Protein AF-A0A1C3IMS2-F1 (afdb_monomer_lite)

Structure (mmCIF, N/CA/C/O backbone):
data_AF-A0A1C3IMS2-F1
#
_entry.id   AF-A0A1C3IMS2-F1
#
loop_
_atom_site.group_PDB
_atom_site.id
_atom_site.type_symbol
_atom_site.label_atom_id
_atom_site.label_alt_id
_atom_site.label_comp_id
_atom_site.label_asym_id
_atom_site.label_entity_id
_atom_site.label_seq_id
_atom_site.pdbx_PDB_ins_code
_atom_site.Cartn_x
_atom_site.Cartn_y
_atom_site.Cartn_z
_atom_site.occupancy
_atom_site.B_iso_or_equiv
_atom_site.auth_seq_id
_atom_site.auth_comp_id
_atom_site.auth_asym_id
_atom_site.auth_atom_id
_atom_site.pdbx_PDB_model_num
ATOM 1 N N . MET A 1 1 ? -50.706 23.214 49.580 1.00 45.91 1 MET A N 1
ATOM 2 C CA . MET A 1 1 ? -51.845 22.783 48.736 1.00 45.91 1 MET A CA 1
ATOM 3 C C . MET A 1 1 ? -52.689 21.803 49.540 1.00 45.91 1 MET A C 1
ATOM 5 O O . MET A 1 1 ? -52.125 20.874 50.105 1.00 45.91 1 MET A O 1
ATOM 9 N N . ALA A 1 2 ? -53.990 22.061 49.708 1.00 52.88 2 ALA A N 1
ATOM 10 C CA . ALA A 1 2 ? -54.861 21.220 50.532 1.00 52.88 2 ALA A CA 1
ATOM 11 C C . ALA A 1 2 ? -55.078 19.856 49.858 1.00 52.88 2 ALA A C 1
ATOM 13 O O . ALA A 1 2 ? -55.389 19.791 48.672 1.00 52.88 2 ALA A O 1
ATOM 14 N N . ARG A 1 3 ? -54.877 18.770 50.613 1.00 64.75 3 ARG A N 1
ATOM 15 C CA . ARG A 1 3 ? -55.057 17.393 50.133 1.00 64.75 3 ARG A CA 1
ATOM 16 C C . ARG A 1 3 ? -56.527 17.193 49.705 1.00 64.75 3 ARG A C 1
ATOM 18 O O . ARG A 1 3 ? -57.404 17.599 50.472 1.00 64.75 3 ARG A O 1
ATOM 25 N N . PRO A 1 4 ? -56.814 16.601 48.530 1.00 70.81 4 PRO A N 1
ATOM 26 C CA . PRO A 1 4 ? -58.188 16.386 48.078 1.00 70.81 4 PRO A CA 1
ATOM 27 C C . PRO A 1 4 ? -58.965 15.505 49.067 1.00 70.81 4 PRO A C 1
ATOM 29 O O . PRO A 1 4 ? -58.398 14.605 49.695 1.00 70.81 4 PRO A O 1
ATOM 32 N N . LYS A 1 5 ? -60.259 15.802 49.246 1.00 79.56 5 LYS A N 1
ATOM 33 C CA . LYS A 1 5 ? -61.140 15.055 50.155 1.00 79.56 5 LYS A CA 1
ATOM 34 C C . LYS A 1 5 ? -61.308 13.615 49.657 1.00 79.56 5 LYS A C 1
ATOM 36 O O . LYS A 1 5 ? -61.362 13.365 48.461 1.00 79.56 5 LYS A O 1
ATOM 41 N N . SER A 1 6 ? -61.408 12.671 50.592 1.00 81.12 6 SER A N 1
ATOM 42 C CA . SER A 1 6 ? -61.563 11.234 50.311 1.00 81.12 6 SER A CA 1
ATOM 43 C C . SER A 1 6 ? -63.009 10.806 50.010 1.00 81.12 6 SER A C 1
ATOM 45 O O . SER A 1 6 ? -63.288 9.610 49.940 1.00 81.12 6 SER A O 1
ATOM 47 N N . TYR A 1 7 ? -63.938 11.758 49.950 1.00 84.31 7 TYR A N 1
ATOM 48 C CA . TYR A 1 7 ? -65.370 11.563 49.737 1.00 84.31 7 TYR A CA 1
ATOM 49 C C . TYR A 1 7 ? -65.913 12.737 48.916 1.00 84.31 7 TYR A C 1
ATOM 51 O O . TYR A 1 7 ? -65.308 13.817 48.909 1.00 84.31 7 TYR A O 1
ATOM 59 N N . THR A 1 8 ? -67.031 12.514 48.234 1.00 86.31 8 THR A N 1
ATOM 60 C CA . THR A 1 8 ? -67.717 13.512 47.407 1.00 86.31 8 THR A CA 1
ATOM 61 C C . THR A 1 8 ? -68.992 14.016 48.081 1.00 86.31 8 THR A C 1
ATOM 63 O O . THR A 1 8 ? -69.481 13.419 49.040 1.00 86.31 8 THR A O 1
ATOM 66 N N . ASP A 1 9 ? -69.521 15.141 47.599 1.00 85.25 9 ASP A N 1
ATOM 67 C CA . ASP A 1 9 ? -70.790 15.686 48.094 1.00 85.25 9 ASP A CA 1
ATOM 68 C C . ASP A 1 9 ? -71.966 14.736 47.786 1.00 85.25 9 ASP A C 1
ATOM 70 O O . ASP A 1 9 ? -72.867 14.613 48.611 1.00 85.25 9 ASP A O 1
ATOM 74 N N . GLU A 1 10 ? -71.920 14.007 46.664 1.00 84.56 10 GLU A N 1
ATOM 75 C CA . GLU A 1 10 ? -72.942 13.018 46.287 1.00 84.56 10 GLU A CA 1
ATOM 76 C C . GLU A 1 10 ? -72.976 11.838 47.270 1.00 84.56 10 GLU A C 1
ATOM 78 O O . GLU A 1 10 ? -74.050 11.441 47.714 1.00 84.56 10 GLU A O 1
ATOM 83 N N . ASP A 1 11 ? -71.804 11.365 47.721 1.00 84.75 11 ASP A N 1
ATOM 84 C CA . ASP A 1 11 ? -71.716 10.316 48.748 1.00 84.75 11 ASP A CA 1
ATOM 85 C C . ASP A 1 11 ? -72.418 10.741 50.054 1.00 84.75 11 ASP A C 1
ATOM 87 O O . ASP A 1 11 ? -73.050 9.928 50.732 1.00 84.75 11 ASP A O 1
ATOM 91 N N . ILE A 1 12 ? -72.307 12.022 50.431 1.00 86.38 12 ILE A N 1
ATOM 92 C CA . ILE A 1 12 ? -72.972 12.568 51.623 1.00 86.38 12 ILE A CA 1
ATOM 93 C C . ILE A 1 12 ? -74.484 12.654 51.397 1.00 86.38 12 ILE A C 1
ATOM 95 O O . ILE A 1 12 ? -75.237 12.295 52.303 1.00 86.38 12 ILE A O 1
ATOM 99 N N . ILE A 1 13 ? -74.930 13.107 50.220 1.00 85.44 13 ILE A N 1
ATOM 100 C CA . ILE A 1 13 ? -76.355 13.229 49.876 1.00 85.44 13 ILE A CA 1
ATOM 101 C C . ILE A 1 13 ? -77.028 11.856 49.885 1.00 85.44 13 ILE A C 1
ATOM 103 O O . ILE A 1 13 ? -78.075 11.703 50.518 1.00 85.44 13 ILE A O 1
ATOM 107 N N . ASP A 1 14 ? -76.419 10.849 49.261 1.00 86.38 14 ASP A N 1
ATOM 108 C CA . ASP A 1 14 ? -76.978 9.498 49.181 1.00 86.38 14 ASP A CA 1
ATOM 109 C C . ASP A 1 14 ? -77.131 8.875 50.570 1.00 86.38 14 ASP A C 1
ATOM 111 O O . ASP A 1 14 ? -78.200 8.369 50.925 1.00 86.38 14 ASP A O 1
ATOM 115 N N . ILE A 1 15 ? -76.090 8.964 51.402 1.00 86.50 15 ILE A N 1
ATOM 116 C CA . ILE A 1 15 ? -76.117 8.400 52.756 1.00 86.50 15 ILE A CA 1
ATOM 117 C C . ILE A 1 15 ? -77.081 9.178 53.649 1.00 86.50 15 ILE A C 1
ATOM 119 O O . ILE A 1 15 ? -77.836 8.568 54.409 1.00 86.50 15 ILE A O 1
ATOM 123 N N . ALA A 1 16 ? -77.099 10.508 53.559 1.00 84.44 16 ALA A N 1
ATOM 124 C CA . ALA A 1 16 ? -78.032 11.321 54.328 1.00 84.44 16 ALA A CA 1
ATOM 125 C C . ALA A 1 16 ? -79.486 11.026 53.931 1.00 84.44 16 ALA A C 1
ATOM 127 O O . ALA A 1 16 ? -80.326 10.847 54.809 1.00 84.44 16 ALA A O 1
ATOM 128 N N . THR A 1 17 ? -79.772 10.866 52.637 1.00 82.88 17 THR A N 1
ATOM 129 C CA . THR A 1 17 ? -81.103 10.496 52.131 1.00 82.88 17 THR A CA 1
ATOM 130 C C . THR A 1 17 ? -81.500 9.091 52.582 1.00 82.88 17 THR A C 1
ATOM 132 O O . THR A 1 17 ? -82.631 8.881 53.021 1.00 82.88 17 THR A O 1
ATOM 135 N N . GLN A 1 18 ? -80.569 8.130 52.574 1.00 84.88 18 GLN A N 1
ATOM 136 C CA . GLN A 1 18 ? -80.809 6.794 53.126 1.00 84.88 18 GLN A CA 1
ATOM 137 C C . GLN A 1 18 ? -81.092 6.831 54.633 1.00 84.88 18 GLN A C 1
ATOM 139 O O . GLN A 1 18 ? -82.010 6.150 55.095 1.00 84.88 18 GLN A O 1
ATOM 144 N N . LEU A 1 19 ? -80.350 7.624 55.408 1.00 84.19 19 LEU A N 1
ATOM 145 C CA . LEU A 1 19 ? -80.599 7.807 56.841 1.00 84.19 19 LEU A CA 1
ATOM 146 C C . LEU A 1 19 ? -81.973 8.445 57.086 1.00 84.19 19 LEU A C 1
ATOM 148 O O . LEU A 1 19 ? -82.730 7.932 57.915 1.00 84.19 19 LEU A O 1
ATOM 152 N N . CYS A 1 20 ? -82.341 9.459 56.296 1.00 81.44 20 CYS A N 1
ATOM 153 C CA . CYS A 1 20 ? -83.659 10.087 56.357 1.00 81.44 20 CYS A CA 1
ATOM 154 C C . CYS A 1 20 ? -84.788 9.113 55.988 1.00 81.44 20 CYS A C 1
ATOM 156 O O . CYS A 1 20 ? -85.788 9.050 56.699 1.00 81.44 20 CYS A O 1
ATOM 158 N N . SER A 1 21 ? -84.616 8.287 54.949 1.00 79.81 21 SER A N 1
ATOM 159 C CA . SER A 1 21 ? -85.596 7.253 54.567 1.00 79.81 21 SER A CA 1
ATOM 160 C C . SER A 1 21 ? -85.819 6.203 55.666 1.00 79.81 21 SER A C 1
ATOM 162 O O . SER A 1 21 ? -86.889 5.609 55.759 1.00 79.81 21 SER A O 1
ATOM 164 N N . LYS A 1 22 ? -84.824 6.012 56.542 1.00 81.06 22 LYS A N 1
ATOM 165 C CA . LYS A 1 22 ? -84.879 5.132 57.719 1.00 81.06 22 LYS A CA 1
ATOM 166 C C . LYS A 1 22 ? -85.350 5.856 58.990 1.00 81.06 22 LYS A C 1
ATOM 168 O O . LYS A 1 22 ? -85.272 5.276 60.072 1.00 81.06 22 LYS A O 1
ATOM 173 N N . GLY A 1 23 ? -85.791 7.113 58.888 1.00 72.69 23 GLY A N 1
ATOM 174 C CA . GLY A 1 23 ? -86.260 7.927 60.014 1.00 72.69 23 GLY A CA 1
ATOM 175 C C . GLY A 1 23 ? -85.162 8.365 60.990 1.00 72.69 23 GLY A C 1
ATOM 176 O O . GLY A 1 23 ? -85.470 8.764 62.111 1.00 72.69 23 GLY A O 1
ATOM 177 N N . ARG A 1 24 ? -83.878 8.278 60.609 1.00 76.94 24 ARG A N 1
ATOM 178 C CA . ARG A 1 24 ? -82.748 8.721 61.441 1.00 76.94 24 ARG A CA 1
ATOM 179 C C . ARG A 1 24 ? -82.252 10.087 60.987 1.00 76.94 24 ARG A C 1
ATOM 181 O O . ARG A 1 24 ? -82.046 10.306 59.797 1.00 76.94 24 ARG A O 1
ATOM 188 N N . LYS A 1 25 ? -81.980 10.983 61.943 1.00 80.69 25 LYS A N 1
ATOM 189 C CA . LYS A 1 25 ? -81.368 12.285 61.648 1.00 80.69 25 LYS A CA 1
ATOM 190 C C . LYS A 1 25 ? -79.933 12.073 61.141 1.00 80.69 25 LYS A C 1
ATOM 192 O O . LYS A 1 25 ? -79.127 11.487 61.872 1.00 80.69 25 LYS A O 1
ATOM 197 N N . PRO A 1 26 ? -79.588 12.526 59.924 1.00 81.88 26 PRO A N 1
ATOM 198 C CA . PRO A 1 26 ? -78.230 12.405 59.422 1.00 81.88 26 PRO A CA 1
ATOM 199 C C . PRO A 1 26 ? -77.298 13.282 60.265 1.00 81.88 26 PRO A C 1
ATOM 201 O O . PRO A 1 26 ? -77.522 14.479 60.429 1.00 81.88 26 PRO A O 1
ATOM 204 N N . THR A 1 27 ? -76.252 12.676 60.828 1.00 85.88 27 THR A N 1
ATOM 205 C CA . THR A 1 27 ? -75.158 13.383 61.510 1.00 85.88 27 THR A CA 1
ATOM 206 C C . THR A 1 27 ? -73.834 12.984 60.873 1.00 85.88 27 THR A C 1
ATOM 208 O O . THR A 1 27 ? -73.694 11.882 60.341 1.00 85.88 27 THR A O 1
ATOM 211 N N . GLY A 1 28 ? -72.825 13.848 60.953 1.00 82.94 28 GLY A N 1
ATOM 212 C CA . GLY A 1 28 ? -71.498 13.598 60.391 1.00 82.94 28 GLY A CA 1
ATOM 213 C C . GLY A 1 28 ? -70.814 12.357 60.970 1.00 82.94 28 GLY A C 1
ATOM 214 O O . GLY A 1 28 ? -69.957 11.773 60.310 1.00 82.94 28 GLY A O 1
ATOM 215 N N . TRP A 1 29 ? -71.213 11.914 62.170 1.00 86.31 29 TRP A N 1
ATOM 216 C CA . TRP A 1 29 ? -70.770 10.641 62.738 1.00 86.31 29 TRP A CA 1
ATOM 217 C C . TRP A 1 29 ? -71.406 9.445 62.020 1.00 86.31 29 TRP A C 1
ATOM 219 O O . TRP A 1 29 ? -70.664 8.605 61.521 1.00 86.31 29 TRP A O 1
ATOM 229 N N . TYR A 1 30 ? -72.739 9.408 61.876 1.00 84.12 30 TYR A N 1
ATOM 230 C CA . TYR A 1 30 ? -73.429 8.324 61.156 1.00 84.12 30 TYR A CA 1
ATOM 231 C C . TYR A 1 30 ? -73.004 8.243 59.689 1.00 84.12 30 TYR A C 1
ATOM 233 O O . TYR A 1 30 ? -72.823 7.158 59.140 1.00 84.12 30 TYR A O 1
ATOM 241 N N . ILE A 1 31 ? -72.787 9.396 59.056 1.00 84.88 31 ILE A N 1
ATOM 242 C CA . ILE A 1 31 ? -72.302 9.451 57.678 1.00 84.88 31 ILE A CA 1
ATOM 243 C C . ILE A 1 31 ? -70.875 8.900 57.591 1.00 84.88 31 ILE A C 1
ATOM 245 O O . ILE A 1 31 ? -70.591 8.094 56.709 1.00 84.88 31 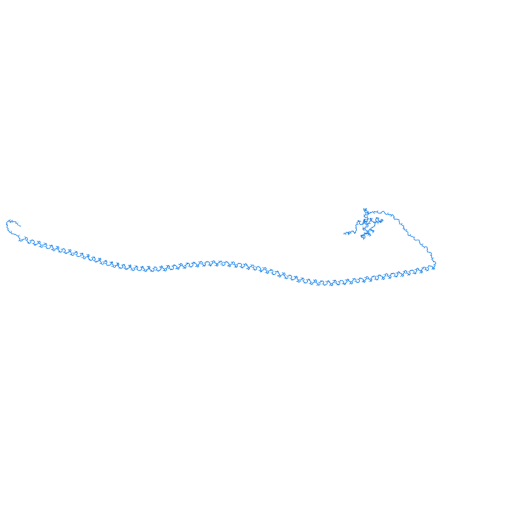ILE A O 1
ATOM 249 N N . LYS A 1 32 ? -69.987 9.248 58.534 1.00 85.88 32 LYS A N 1
ATOM 250 C CA . LYS A 1 32 ? -68.631 8.679 58.586 1.00 85.88 32 LYS A CA 1
ATOM 251 C C . LYS A 1 32 ? -68.636 7.177 58.864 1.00 85.88 32 LYS A C 1
ATOM 253 O O . LYS A 1 32 ? -67.802 6.474 58.302 1.00 85.88 32 LYS A O 1
ATOM 258 N N . GLU A 1 33 ? -69.523 6.698 59.728 1.00 86.81 33 GLU A N 1
ATOM 259 C CA . GLU A 1 33 ? -69.651 5.275 60.046 1.00 86.81 33 GLU A CA 1
ATOM 260 C C . GLU A 1 33 ? -69.970 4.459 58.785 1.00 86.81 33 GLU A C 1
ATOM 262 O O . GLU A 1 33 ? -69.334 3.439 58.538 1.00 86.81 33 GLU A O 1
ATOM 267 N N . ILE A 1 34 ? -70.867 4.967 57.935 1.00 83.31 34 ILE A N 1
ATOM 268 C CA . ILE A 1 34 ? -71.241 4.318 56.672 1.00 83.31 34 ILE A CA 1
ATOM 269 C C . ILE A 1 34 ? -70.159 4.507 55.590 1.00 83.31 34 ILE A C 1
ATOM 271 O O . ILE A 1 34 ? -69.881 3.583 54.830 1.00 83.31 34 ILE A O 1
ATOM 275 N N . LEU A 1 35 ? -69.499 5.671 55.527 1.00 85.31 35 LEU A N 1
ATOM 276 C CA . LEU A 1 35 ? -68.418 5.946 54.563 1.00 85.31 35 LEU A CA 1
ATOM 277 C C . LEU A 1 35 ? -67.090 5.241 54.886 1.00 85.31 35 LEU A C 1
ATOM 279 O O . LEU A 1 35 ? -66.274 5.029 53.984 1.00 85.31 35 LEU A O 1
ATOM 283 N N . GLY A 1 36 ? -66.816 4.962 56.163 1.00 82.50 36 GLY A N 1
ATOM 284 C CA . GLY A 1 36 ? -65.563 4.381 56.663 1.00 82.50 36 GLY A CA 1
ATOM 285 C C . GLY A 1 36 ? -64.322 5.281 56.534 1.00 82.50 36 GLY A C 1
ATOM 286 O O . GLY A 1 36 ? -63.220 4.877 56.904 1.00 82.50 36 GLY A O 1
ATOM 287 N N . ARG A 1 37 ? -64.461 6.507 56.010 1.00 81.69 37 ARG A N 1
ATOM 288 C CA . ARG A 1 37 ? -63.351 7.426 55.696 1.00 81.69 37 ARG A CA 1
ATOM 289 C C . ARG A 1 37 ? -63.743 8.893 55.880 1.00 81.69 37 ARG A C 1
ATOM 291 O O . ARG A 1 37 ? -64.916 9.228 55.977 1.00 81.69 37 ARG A O 1
ATOM 298 N N . GLY A 1 38 ? -62.746 9.778 55.909 1.00 81.38 38 GLY A N 1
ATOM 299 C CA . GLY A 1 38 ? -62.937 11.223 56.085 1.00 81.38 38 GLY A CA 1
ATOM 300 C C . GLY A 1 38 ? -62.961 11.696 57.548 1.00 81.38 38 GLY A C 1
ATOM 301 O O . GLY A 1 38 ? -63.081 10.916 58.498 1.00 81.38 38 GLY A O 1
ATOM 302 N N . LYS A 1 39 ? -62.783 13.009 57.749 1.00 85.06 39 LYS A N 1
ATOM 303 C CA . LYS A 1 39 ? -62.826 13.652 59.074 1.00 85.06 39 LYS A CA 1
ATOM 304 C C . LYS A 1 39 ? -64.264 14.054 59.414 1.00 85.06 39 LYS A C 1
ATOM 306 O O . LYS A 1 39 ? -64.900 14.726 58.612 1.00 85.06 39 LYS A O 1
ATOM 311 N N . ILE A 1 40 ? -64.726 13.727 60.628 1.00 85.44 40 ILE A N 1
ATOM 312 C CA . ILE A 1 40 ? -66.105 14.001 61.094 1.00 85.44 40 ILE A CA 1
ATOM 313 C C . ILE A 1 40 ? -66.446 15.487 60.972 1.00 85.44 40 ILE A C 1
ATOM 315 O O . ILE A 1 40 ? -67.495 15.822 60.443 1.00 85.44 40 ILE A O 1
ATOM 319 N N . ALA A 1 41 ? -65.545 16.378 61.399 1.00 84.31 41 ALA A N 1
ATOM 320 C CA . ALA A 1 41 ? -65.774 17.822 61.342 1.00 84.31 41 ALA A CA 1
ATOM 321 C C . ALA A 1 41 ? -65.964 18.341 59.904 1.00 84.31 41 ALA A C 1
ATOM 323 O O . ALA A 1 41 ? -66.797 19.207 59.668 1.00 84.31 41 ALA A O 1
ATOM 324 N N . SER A 1 42 ? -65.219 17.791 58.938 1.00 83.94 42 SER A N 1
ATOM 325 C CA . SER A 1 42 ? -65.359 18.156 57.524 1.00 83.94 42 SER A CA 1
ATOM 326 C C . SER A 1 42 ? -66.655 17.608 56.931 1.00 83.94 42 SER A C 1
ATOM 328 O O . SER A 1 42 ? -67.348 18.340 56.237 1.00 83.94 42 SER A O 1
ATOM 330 N N . ILE A 1 43 ? -67.013 16.363 57.262 1.00 86.44 43 ILE A N 1
ATOM 331 C CA . ILE A 1 43 ? -68.263 15.732 56.821 1.00 86.44 43 ILE A CA 1
ATOM 332 C C . ILE A 1 43 ? -69.471 16.472 57.407 1.00 86.44 43 ILE A C 1
ATOM 334 O O . ILE A 1 43 ? -70.425 16.726 56.686 1.00 86.44 43 ILE A O 1
ATOM 338 N N . GLN A 1 44 ? -69.424 16.867 58.683 1.00 88.00 44 GLN A N 1
ATOM 339 C CA . GLN A 1 44 ? -70.489 17.643 59.324 1.00 88.00 44 GLN A CA 1
ATOM 340 C C . GLN A 1 44 ? -70.641 19.026 58.680 1.00 88.00 44 GLN A C 1
ATOM 342 O O . GLN A 1 44 ? -71.755 19.428 58.376 1.00 88.00 44 GLN A O 1
ATOM 347 N N . ALA A 1 45 ? -69.538 19.731 58.408 1.00 85.38 45 ALA A N 1
ATOM 348 C CA . ALA A 1 45 ? -69.591 21.032 57.741 1.00 85.38 45 ALA A CA 1
ATOM 349 C C . ALA A 1 45 ? -70.127 20.937 56.299 1.00 85.38 45 ALA A C 1
ATOM 351 O O . ALA A 1 45 ? -70.858 21.819 55.846 1.00 85.38 45 ALA A O 1
ATOM 352 N N . ASP A 1 46 ? -69.770 19.869 55.577 1.00 84.69 46 ASP A N 1
ATOM 353 C CA . ASP A 1 46 ? -70.291 19.595 54.237 1.00 84.69 46 ASP A CA 1
ATOM 354 C C . ASP A 1 46 ? -71.779 19.211 54.286 1.00 84.69 46 ASP A C 1
ATOM 356 O O . ASP A 1 46 ? -72.555 19.735 53.493 1.00 84.69 46 ASP A O 1
ATOM 360 N N . LEU A 1 47 ? -72.198 18.391 55.256 1.00 86.25 47 LEU A N 1
ATOM 361 C CA . LEU A 1 47 ? -73.603 18.058 55.507 1.00 86.25 47 LEU A CA 1
ATOM 362 C C . LEU A 1 47 ? -74.424 19.318 55.804 1.00 86.25 47 LEU A C 1
ATOM 364 O O . LEU A 1 47 ? -75.431 19.545 55.149 1.00 86.25 47 LEU A O 1
ATOM 368 N N . ASP A 1 48 ? -73.968 20.181 56.713 1.00 85.56 48 ASP A N 1
ATOM 369 C CA . ASP A 1 48 ? -74.668 21.424 57.059 1.00 85.56 48 ASP A CA 1
ATOM 370 C C . ASP A 1 48 ? -74.771 22.372 55.851 1.00 85.56 48 ASP A C 1
ATOM 372 O O . ASP A 1 48 ? -75.793 23.039 55.664 1.00 85.56 48 ASP A O 1
ATOM 376 N N . ARG A 1 49 ? -73.734 22.427 54.997 1.00 88.56 49 ARG A N 1
ATOM 377 C CA . ARG A 1 49 ? -73.785 23.166 53.723 1.00 88.56 49 ARG A CA 1
ATOM 378 C C . ARG A 1 49 ? -74.831 22.566 52.783 1.00 88.56 49 ARG A C 1
ATOM 380 O O . ARG A 1 49 ? -75.601 23.317 52.187 1.00 88.56 49 ARG A O 1
ATOM 387 N N . LEU A 1 50 ? -74.850 21.243 52.635 1.00 84.94 50 LEU A N 1
ATOM 388 C CA . LEU A 1 50 ? -75.743 20.535 51.717 1.00 84.94 50 LEU A CA 1
ATOM 389 C C . LEU A 1 50 ? -77.209 20.633 52.156 1.00 84.94 50 LEU A C 1
ATOM 391 O O . LEU A 1 50 ? -78.068 20.911 51.315 1.00 84.94 50 LEU A O 1
ATOM 395 N N . THR A 1 51 ? -77.474 20.547 53.461 1.00 83.12 51 THR A N 1
ATOM 396 C CA . THR A 1 51 ? -78.784 20.810 54.072 1.00 83.12 51 THR A CA 1
ATOM 397 C C . THR A 1 51 ? -79.230 22.253 53.818 1.00 83.12 51 THR A C 1
ATOM 399 O O . THR A 1 51 ? -80.317 22.471 53.291 1.00 83.12 51 THR A O 1
ATOM 402 N N . LYS A 1 52 ? -78.363 23.255 54.050 1.00 81.44 52 LYS A N 1
ATOM 403 C CA . LYS A 1 52 ? -78.670 24.672 53.751 1.00 81.44 52 LYS A CA 1
ATOM 404 C C . LYS A 1 52 ? -78.900 24.953 52.265 1.00 81.44 52 LYS A C 1
ATOM 406 O O . LYS A 1 52 ? -79.640 25.870 51.927 1.00 81.44 52 LYS A O 1
ATOM 411 N N . SER A 1 53 ? -78.270 24.185 51.376 1.00 76.00 53 SER A N 1
ATOM 412 C CA . SER A 1 53 ? -78.466 24.292 49.923 1.00 76.00 53 SER A CA 1
ATOM 413 C C . SER A 1 53 ? -79.719 23.571 49.407 1.00 76.00 53 SER A C 1
ATOM 415 O O . SER A 1 53 ? -79.959 23.571 48.202 1.00 76.00 53 SER A O 1
ATOM 417 N N . GLY A 1 54 ? -80.506 22.948 50.295 1.00 72.00 54 GLY A N 1
ATOM 418 C CA . GLY A 1 54 ? -81.748 22.249 49.952 1.00 72.00 54 GLY A CA 1
ATOM 419 C C . GLY A 1 54 ? -81.552 20.895 49.265 1.00 72.00 54 GLY A C 1
ATOM 420 O O . GLY A 1 54 ? -82.508 20.341 48.732 1.00 72.00 54 GLY A O 1
ATOM 421 N N . LYS A 1 55 ? -80.325 20.356 49.256 1.00 73.44 55 LYS A N 1
ATOM 422 C CA . LYS A 1 55 ? -79.991 19.079 48.602 1.00 73.44 55 LYS A CA 1
ATOM 423 C C . LYS A 1 55 ? -80.177 17.852 49.502 1.00 73.44 55 LYS A C 1
ATOM 425 O O . LYS A 1 55 ? -80.130 16.734 49.006 1.00 73.44 55 LYS A O 1
ATOM 430 N N . VAL A 1 56 ? -80.400 18.049 50.804 1.00 73.81 56 VAL A N 1
ATOM 431 C CA . VAL A 1 56 ? -80.715 16.992 51.779 1.00 73.81 56 VAL A CA 1
ATOM 432 C C . VAL A 1 56 ? -82.006 17.381 52.515 1.00 73.81 56 VAL A C 1
ATOM 434 O O . VAL A 1 56 ? -82.082 18.516 52.989 1.00 73.81 56 VAL A O 1
ATOM 437 N N . PRO A 1 57 ? -83.017 16.494 52.625 1.00 67.00 57 PRO A N 1
ATOM 438 C CA . PRO A 1 57 ? -84.274 16.808 53.309 1.00 67.00 57 PRO A CA 1
ATOM 439 C C . PRO A 1 57 ? -84.077 17.053 54.814 1.00 67.00 57 PRO A C 1
ATOM 441 O O . PRO A 1 57 ? -83.508 16.208 55.510 1.00 67.00 57 PRO A O 1
ATOM 444 N N . GLU A 1 58 ? -84.587 18.175 55.330 1.00 61.19 58 GLU A N 1
ATOM 445 C CA . GLU A 1 58 ? -84.675 18.445 56.772 1.00 61.19 58 GLU A CA 1
ATOM 446 C C . GLU A 1 58 ? -85.802 17.612 57.405 1.00 61.19 58 GLU A C 1
ATOM 448 O O . GLU A 1 58 ? -86.952 17.667 56.971 1.00 61.19 58 GLU A O 1
ATOM 453 N N . ILE A 1 59 ? -85.480 16.837 58.446 1.00 60.09 59 ILE A N 1
ATOM 454 C CA . ILE A 1 59 ? -86.482 16.168 59.290 1.00 60.09 59 ILE A CA 1
ATOM 455 C C . ILE A 1 59 ? -86.858 17.137 60.428 1.00 60.09 59 ILE A C 1
ATOM 457 O O . ILE A 1 59 ? -85.943 17.604 61.113 1.00 60.09 59 ILE A O 1
ATOM 461 N N . PRO A 1 60 ? -88.152 17.422 60.681 1.00 55.41 60 PRO A N 1
ATOM 462 C CA . PRO A 1 60 ? -88.580 18.247 61.813 1.00 55.41 60 PRO A CA 1
ATOM 463 C C . PRO A 1 60 ? -88.227 17.573 63.151 1.00 55.41 60 PRO A C 1
ATOM 465 O O . PRO A 1 60 ? -88.544 16.401 63.354 1.00 55.41 60 PRO A O 1
ATOM 468 N N . GLU A 1 61 ? -87.574 18.292 64.067 1.00 48.97 61 GLU A N 1
ATOM 469 C CA . GLU A 1 61 ? -87.274 17.791 65.417 1.00 48.97 61 GLU A CA 1
ATOM 470 C C . GLU A 1 61 ? -88.542 17.721 66.293 1.00 48.97 61 GLU A C 1
ATOM 472 O O . GLU A 1 61 ? -89.298 18.693 66.334 1.00 48.97 61 GLU A O 1
ATOM 477 N N . PRO A 1 62 ? -88.777 16.626 67.045 1.00 46.88 62 PRO A N 1
ATOM 478 C CA . PRO A 1 62 ? -89.718 16.621 68.158 1.00 46.88 62 PRO A CA 1
ATOM 479 C C . PRO A 1 62 ? -89.039 17.082 69.463 1.00 46.88 62 PRO A C 1
ATOM 481 O O . PRO A 1 62 ? -87.921 16.678 69.781 1.00 46.88 62 PRO A O 1
ATOM 484 N N . ASN A 1 63 ? -89.750 17.941 70.200 1.00 39.88 63 ASN A N 1
ATOM 485 C CA . ASN A 1 63 ? -89.367 18.600 71.455 1.00 39.88 63 ASN A CA 1
ATOM 486 C C . ASN A 1 63 ? -88.838 17.642 72.545 1.00 39.88 63 ASN A C 1
ATOM 488 O O . ASN A 1 63 ? -89.454 16.618 72.832 1.00 39.88 63 ASN A O 1
ATOM 492 N N . ASN A 1 64 ? -87.736 18.030 73.198 1.00 38.44 64 ASN A N 1
ATOM 493 C CA . ASN A 1 64 ? -87.172 17.377 74.385 1.00 38.44 64 ASN A CA 1
ATOM 494 C C . ASN A 1 64 ? -87.724 18.014 75.672 1.00 38.44 64 ASN A C 1
ATOM 496 O O . ASN A 1 64 ? -87.317 19.129 76.002 1.00 38.44 64 ASN A O 1
ATOM 500 N N . ASP A 1 65 ? -88.527 17.274 76.438 1.00 41.06 65 ASP A N 1
ATOM 501 C CA . ASP A 1 65 ? -88.716 17.522 77.872 1.00 41.06 65 ASP A CA 1
ATOM 502 C C . ASP A 1 65 ? -87.768 16.614 78.669 1.00 41.06 65 ASP A C 1
ATOM 504 O O . ASP A 1 65 ? -87.686 15.404 78.450 1.00 41.06 65 ASP A O 1
ATOM 508 N N . LYS A 1 66 ? -86.988 17.235 79.557 1.00 44.28 66 LYS A N 1
ATOM 509 C CA . LYS A 1 66 ? -86.040 16.593 80.471 1.00 44.28 66 LYS A CA 1
ATOM 510 C C . LYS A 1 66 ? -86.751 16.289 81.787 1.00 44.28 66 LYS A C 1
ATOM 512 O O . LYS A 1 66 ? -87.235 17.229 82.405 1.00 44.28 66 LYS A O 1
ATOM 517 N N . ASP A 1 67 ? -86.696 15.043 82.250 1.00 39.81 67 ASP A N 1
ATOM 518 C CA . ASP A 1 67 ? -87.001 14.696 83.642 1.00 39.81 67 ASP A CA 1
ATOM 519 C C . ASP A 1 67 ? -85.752 14.135 84.332 1.00 39.81 67 ASP A C 1
ATOM 521 O O . ASP A 1 67 ? -85.165 13.133 83.919 1.00 39.81 67 ASP A O 1
ATOM 525 N N . ASP A 1 68 ? -85.346 14.854 85.374 1.00 41.97 68 ASP A N 1
ATOM 526 C CA . ASP A 1 68 ? -84.203 14.635 86.252 1.00 41.97 68 ASP A CA 1
ATOM 527 C C . ASP A 1 68 ? -84.763 14.174 87.608 1.00 41.97 68 ASP A C 1
ATOM 529 O O . ASP A 1 68 ? -85.470 14.925 88.279 1.00 41.97 68 ASP A O 1
ATOM 533 N N . LEU A 1 69 ? -84.508 12.923 88.004 1.00 42.06 69 LEU A N 1
ATOM 534 C CA . LEU A 1 69 ? -84.940 12.368 89.294 1.00 42.06 69 LEU A CA 1
ATOM 535 C C . LEU A 1 69 ? -83.728 11.881 90.090 1.00 42.06 69 LEU A C 1
ATOM 537 O O . LEU A 1 69 ? -83.438 10.689 90.184 1.00 42.06 69 LEU A O 1
ATOM 541 N N . GLY A 1 70 ? -83.032 12.838 90.700 1.00 41.03 70 GLY A N 1
ATOM 542 C CA . GLY A 1 70 ? -82.187 12.607 91.865 1.00 41.03 70 GLY A CA 1
ATOM 543 C C . GLY A 1 70 ? -82.992 12.778 93.154 1.00 41.03 70 GLY A C 1
ATOM 544 O O . GLY A 1 70 ? -83.638 13.803 93.352 1.00 41.03 70 GLY A O 1
ATOM 545 N N . GLY A 1 71 ? -82.925 11.796 94.058 1.00 38.34 71 GLY A N 1
ATOM 546 C CA . GLY A 1 71 ? -83.413 11.973 95.428 1.00 38.34 71 GLY A CA 1
ATOM 547 C C . GLY A 1 71 ? -83.770 10.684 96.165 1.00 38.34 71 GLY A C 1
ATOM 548 O O . GLY A 1 71 ? -84.942 10.354 96.304 1.00 38.34 71 GLY A O 1
ATOM 549 N N . GLN A 1 72 ? -82.774 9.983 96.712 1.00 42.75 72 GLN A N 1
ATOM 550 C CA . GLN A 1 72 ? -82.995 9.120 97.880 1.00 42.75 72 GLN A CA 1
ATOM 551 C C . GLN A 1 72 ? -83.078 9.996 99.143 1.00 42.75 72 GLN A C 1
ATOM 553 O O . GLN A 1 72 ? -82.179 10.815 99.345 1.00 42.75 72 GLN A O 1
ATOM 558 N N . PRO A 1 73 ? -84.064 9.808 100.041 1.00 44.25 73 PRO A N 1
ATOM 559 C CA . PRO A 1 73 ? -83.990 10.355 101.385 1.00 44.25 73 PRO A CA 1
ATOM 560 C C . PRO A 1 73 ? -83.271 9.390 102.337 1.00 44.25 73 PRO A C 1
ATOM 562 O O . PRO A 1 73 ? -83.437 8.168 102.283 1.00 44.25 73 PRO A O 1
ATOM 565 N N . LEU A 1 74 ? -82.468 9.986 103.219 1.00 48.75 74 LEU A N 1
ATOM 566 C CA . LEU A 1 74 ? -81.698 9.359 104.286 1.00 48.75 74 LEU A CA 1
ATOM 567 C C . LEU A 1 74 ? -82.573 8.442 105.160 1.00 48.75 74 LEU A C 1
ATOM 569 O O . LEU A 1 74 ? -83.569 8.879 105.737 1.00 48.75 74 LEU A O 1
ATOM 573 N N . ARG A 1 75 ? -82.161 7.177 105.317 1.00 43.88 75 ARG A N 1
ATOM 574 C CA . ARG A 1 75 ? -82.699 6.286 106.355 1.00 43.88 75 ARG A CA 1
ATOM 575 C C . ARG A 1 75 ? -82.261 6.806 107.725 1.00 43.88 75 ARG A C 1
ATOM 577 O O . ARG A 1 75 ? -81.067 6.910 107.989 1.00 43.88 75 ARG A O 1
ATOM 584 N N . ALA A 1 76 ? -83.234 7.085 108.588 1.00 46.75 76 ALA A N 1
ATOM 585 C CA . ALA A 1 76 ? -83.026 7.282 110.015 1.00 46.75 76 ALA A CA 1
ATOM 586 C C . ALA A 1 76 ? -82.270 6.077 110.601 1.00 46.75 76 ALA A C 1
ATOM 588 O O . ALA A 1 76 ? -82.687 4.928 110.430 1.00 46.75 76 ALA A O 1
ATOM 589 N N . SER A 1 77 ? -81.143 6.342 111.256 1.00 48.34 77 SER A N 1
ATOM 590 C CA . SER A 1 77 ? -80.329 5.350 111.950 1.00 48.34 77 SER A CA 1
ATOM 591 C C . SER A 1 77 ? -81.055 4.889 113.213 1.00 48.34 77 SER A C 1
ATOM 593 O O . SER A 1 77 ? -80.971 5.530 114.257 1.00 48.34 77 SER A O 1
ATOM 595 N N . PHE A 1 78 ? -81.788 3.784 113.113 1.00 54.69 78 PHE A N 1
ATOM 596 C CA . PHE A 1 78 ? -82.113 2.982 114.287 1.00 54.69 78 PHE A CA 1
ATOM 597 C C . PHE A 1 78 ? -80.839 2.234 114.693 1.00 54.69 78 PHE A C 1
ATOM 599 O O . PHE A 1 78 ? -80.317 1.451 113.898 1.00 54.69 78 PHE A O 1
ATOM 606 N N . GLU A 1 79 ? -80.321 2.501 115.893 1.00 58.91 79 GLU A N 1
ATOM 607 C CA . GLU A 1 79 ? -79.236 1.704 116.470 1.00 58.91 79 GLU A CA 1
ATOM 608 C C . GLU A 1 79 ? -79.763 0.287 116.721 1.00 58.91 79 GLU A C 1
ATOM 610 O O . GLU A 1 79 ? -80.769 0.076 117.402 1.00 58.91 79 GLU A O 1
ATOM 615 N N . LEU A 1 80 ? -79.128 -0.682 116.065 1.00 65.56 80 LEU A N 1
ATOM 616 C CA . LEU A 1 80 ? -79.435 -2.097 116.223 1.00 65.56 80 LEU A CA 1
ATOM 617 C C . LEU A 1 80 ? -79.019 -2.540 117.639 1.00 65.56 80 LEU A C 1
ATOM 619 O O . LEU A 1 80 ? -78.068 -1.985 118.186 1.00 65.56 80 LEU A O 1
ATOM 623 N N . PRO A 1 81 ? -79.682 -3.549 118.237 1.00 77.94 81 PRO A N 1
ATOM 624 C CA . PRO A 1 81 ? -79.205 -4.178 119.468 1.00 77.94 81 PRO A CA 1
ATOM 625 C C . PRO A 1 81 ? -77.715 -4.531 119.370 1.00 77.94 81 PRO A C 1
ATOM 627 O O . PRO A 1 81 ? -77.260 -4.979 118.312 1.00 77.94 81 PRO A O 1
ATOM 630 N N . ILE A 1 82 ? -76.971 -4.324 120.461 1.00 74.62 82 ILE A N 1
ATOM 631 C CA . ILE A 1 82 ? -75.501 -4.410 120.508 1.00 74.62 82 ILE A CA 1
ATOM 632 C C . ILE A 1 82 ? -74.979 -5.722 119.914 1.00 74.62 82 ILE A C 1
ATOM 634 O O . ILE A 1 82 ? -74.027 -5.709 119.139 1.00 74.62 82 ILE A O 1
ATOM 638 N N . GLU A 1 83 ? -75.666 -6.836 120.160 1.00 80.06 83 GLU A N 1
ATOM 639 C CA . GLU A 1 83 ? -75.289 -8.157 119.658 1.00 80.06 83 GLU A CA 1
ATOM 640 C C . GLU A 1 83 ? -75.374 -8.248 118.122 1.00 80.06 83 GLU A C 1
ATOM 642 O O . GLU A 1 83 ? -74.550 -8.895 117.472 1.00 80.06 83 GLU A O 1
ATOM 647 N N . ILE A 1 84 ? -76.360 -7.581 117.511 1.00 81.88 84 ILE A N 1
ATOM 648 C CA . ILE A 1 84 ? -76.531 -7.540 116.051 1.00 81.88 84 ILE A CA 1
ATOM 649 C C . ILE A 1 84 ? -75.509 -6.588 115.425 1.00 81.88 84 ILE A C 1
ATOM 651 O O . ILE A 1 84 ? -74.978 -6.884 114.355 1.00 81.88 84 ILE A O 1
ATOM 655 N N . GLN A 1 85 ? -75.199 -5.476 116.091 1.00 80.06 85 GLN A N 1
ATOM 656 C CA . GLN A 1 85 ? -74.195 -4.520 115.628 1.00 80.06 85 GLN A CA 1
ATOM 657 C C . GLN A 1 85 ? -72.772 -5.096 115.706 1.00 80.06 85 GLN A C 1
ATOM 659 O O . GLN A 1 85 ? -71.982 -4.907 114.780 1.00 80.06 85 GLN A O 1
ATOM 664 N N . GLU A 1 86 ? -72.465 -5.880 116.742 1.00 82.44 86 GLU A N 1
ATOM 665 C CA . GLU A 1 86 ? -71.215 -6.638 116.854 1.00 82.44 86 GLU A CA 1
ATOM 666 C C . GLU A 1 86 ? -71.105 -7.724 115.777 1.00 82.44 86 GLU A C 1
ATOM 668 O O . GLU A 1 86 ? -70.084 -7.801 115.091 1.00 82.44 86 GLU A O 1
ATOM 673 N N . MET A 1 87 ? -72.160 -8.520 115.548 1.00 84.94 87 MET A N 1
ATOM 674 C CA . MET A 1 87 ? -72.162 -9.507 114.459 1.00 84.94 87 MET A CA 1
ATOM 675 C C . MET A 1 87 ? -72.005 -8.859 113.081 1.00 84.94 87 MET A C 1
ATOM 677 O O . MET A 1 87 ? -71.266 -9.379 112.243 1.00 84.94 87 MET A O 1
ATOM 681 N N . LEU A 1 88 ? -72.685 -7.738 112.832 1.00 85.69 88 LEU A N 1
ATOM 682 C CA . LEU A 1 88 ? -72.577 -7.002 111.577 1.00 85.69 88 LEU A CA 1
ATOM 683 C C . LEU A 1 88 ? -71.157 -6.459 111.385 1.00 85.69 88 LEU A C 1
ATOM 685 O O . LEU A 1 88 ? -70.584 -6.678 110.326 1.00 85.69 88 LEU A O 1
ATOM 689 N N . SER A 1 89 ? -70.548 -5.883 112.423 1.00 87.25 89 SER A N 1
ATOM 690 C CA . SER A 1 89 ? -69.151 -5.429 112.406 1.00 87.25 89 SER A CA 1
ATOM 691 C C . SER A 1 89 ? -68.167 -6.571 112.114 1.00 87.25 89 SER A C 1
ATOM 693 O O . SER A 1 89 ? -67.281 -6.434 111.268 1.00 87.25 89 SER A O 1
ATOM 695 N N . ILE A 1 90 ? -68.359 -7.748 112.726 1.00 87.75 90 ILE A N 1
ATOM 696 C CA . ILE A 1 90 ? -67.546 -8.944 112.444 1.00 87.75 90 ILE A CA 1
ATOM 697 C C . ILE A 1 90 ? -67.699 -9.369 110.976 1.00 87.75 90 ILE A C 1
ATOM 699 O O . ILE A 1 90 ? -66.698 -9.613 110.300 1.00 87.75 90 ILE A O 1
ATOM 703 N N . ARG A 1 91 ? -68.932 -9.418 110.452 1.00 88.50 91 ARG A N 1
ATOM 704 C CA . ARG A 1 91 ? -69.200 -9.776 109.048 1.00 88.50 91 ARG A CA 1
ATOM 705 C C . ARG A 1 91 ? -68.654 -8.747 108.066 1.00 88.50 91 ARG A C 1
ATOM 707 O O . ARG A 1 91 ? -68.043 -9.132 107.073 1.00 88.50 91 ARG A O 1
ATOM 714 N N . GLU A 1 92 ? -68.814 -7.459 108.343 1.00 89.62 92 GLU A N 1
ATOM 715 C CA . GLU A 1 92 ? -68.218 -6.377 107.559 1.00 89.62 92 GLU A CA 1
ATOM 716 C C . GLU A 1 92 ? -66.697 -6.492 107.554 1.00 89.62 92 GLU A C 1
ATOM 718 O O . GLU A 1 92 ? -66.076 -6.354 106.502 1.00 89.62 92 GLU A O 1
ATOM 723 N N . GLN A 1 93 ? -66.084 -6.836 108.687 1.00 92.81 93 GLN A N 1
ATOM 724 C CA . GLN A 1 93 ? -64.647 -7.043 108.769 1.00 92.81 93 GLN A CA 1
ATOM 725 C C . GLN A 1 93 ? -64.193 -8.285 107.987 1.00 92.81 93 GLN A C 1
ATOM 727 O O . GLN A 1 93 ? -63.149 -8.237 107.333 1.00 92.81 93 GLN A O 1
ATOM 732 N N . GLU A 1 94 ? -64.951 -9.384 108.008 1.00 91.69 94 GLU A N 1
ATOM 733 C CA . GLU A 1 94 ? -64.702 -10.578 107.185 1.00 91.69 94 GLU A CA 1
ATOM 734 C C . GLU A 1 94 ? -64.808 -10.271 105.686 1.00 91.69 94 GLU A C 1
ATOM 736 O O . GLU A 1 94 ? -63.914 -10.634 104.917 1.00 91.69 94 GLU A O 1
ATOM 741 N N . VAL A 1 95 ? -65.852 -9.551 105.270 1.00 93.06 95 VAL A N 1
ATOM 742 C CA . VAL A 1 95 ? -66.040 -9.114 103.879 1.00 93.06 95 VAL A CA 1
ATOM 743 C C . VAL A 1 95 ? -64.929 -8.153 103.466 1.00 93.06 95 VAL A C 1
ATOM 745 O O . VAL A 1 95 ? -64.326 -8.344 102.412 1.00 93.06 95 VAL A O 1
ATOM 748 N N . CYS A 1 96 ? -64.574 -7.179 104.306 1.00 92.62 96 CYS A N 1
ATOM 749 C CA . CYS A 1 96 ? -63.454 -6.269 104.060 1.00 92.62 96 CYS A CA 1
ATOM 750 C C . CYS A 1 96 ? -62.128 -7.023 103.928 1.00 92.62 96 CYS A C 1
ATOM 752 O O . CYS A 1 96 ? -61.342 -6.727 103.029 1.00 92.62 96 CYS A O 1
ATOM 754 N N . LYS A 1 97 ? -61.869 -8.016 104.790 1.00 94.00 97 LYS A N 1
ATOM 755 C CA . LYS A 1 97 ? -60.686 -8.887 104.692 1.00 94.00 97 LYS A CA 1
ATOM 756 C C . LYS A 1 97 ? -60.693 -9.675 103.382 1.00 94.00 97 LYS A C 1
ATOM 758 O O . LYS A 1 97 ? -59.672 -9.713 102.700 1.00 94.00 97 LYS A O 1
ATOM 763 N N . SER A 1 98 ? -61.834 -10.249 103.003 1.00 94.62 98 SER A N 1
ATOM 764 C CA . SER A 1 98 ? -62.001 -10.988 101.748 1.00 94.62 98 SER A CA 1
ATOM 765 C C . SER A 1 98 ? -61.752 -10.102 100.523 1.00 94.62 98 SER A C 1
ATOM 767 O O . SER A 1 98 ? -60.931 -10.443 99.673 1.00 94.62 98 SER A O 1
ATOM 769 N N . LEU A 1 99 ? -62.364 -8.914 100.474 1.00 93.88 99 LEU A N 1
ATOM 770 C CA . LEU A 1 99 ? -62.157 -7.929 99.409 1.00 93.88 99 LEU A CA 1
ATOM 771 C C . LEU A 1 99 ? -60.704 -7.460 99.346 1.00 93.88 99 LEU A C 1
ATOM 773 O O . LEU A 1 99 ? -60.127 -7.403 98.266 1.00 93.88 99 LEU A O 1
ATOM 777 N N . ARG A 1 100 ? -60.074 -7.183 100.493 1.00 95.19 100 ARG A N 1
ATOM 778 C CA . ARG A 1 100 ? -58.659 -6.794 100.547 1.00 95.19 100 ARG A CA 1
ATOM 779 C C . ARG A 1 100 ? -57.757 -7.893 99.991 1.00 95.19 100 ARG A C 1
ATOM 781 O O . ARG A 1 100 ? -56.892 -7.603 99.169 1.00 95.19 100 ARG A O 1
ATOM 788 N N . ASN A 1 101 ? -57.985 -9.143 100.390 1.00 95.62 101 ASN A N 1
ATOM 789 C CA . ASN A 1 101 ? -57.240 -10.294 99.884 1.00 95.62 101 ASN A CA 1
ATOM 790 C C . ASN A 1 101 ? -57.457 -10.489 98.378 1.00 95.62 101 ASN A C 1
ATOM 792 O O . ASN A 1 101 ? -56.504 -10.772 97.655 1.00 95.62 101 ASN A O 1
ATOM 796 N N . MET A 1 102 ? -58.685 -10.290 97.894 1.00 95.94 102 MET A N 1
ATOM 797 C CA . MET A 1 102 ? -59.012 -10.356 96.471 1.00 95.94 102 MET A CA 1
ATOM 798 C C . MET A 1 102 ? -58.293 -9.261 95.677 1.00 95.94 102 MET A C 1
ATOM 800 O O . MET A 1 102 ? -57.675 -9.566 94.661 1.00 95.94 102 MET A O 1
ATOM 804 N N . THR A 1 103 ? -58.302 -8.014 96.156 1.00 95.31 103 THR A N 1
ATOM 805 C CA . THR A 1 103 ? -57.590 -6.891 95.526 1.00 95.31 103 THR A CA 1
ATOM 806 C C . THR A 1 103 ? -56.083 -7.130 95.493 1.00 95.31 103 THR A C 1
ATOM 808 O O . THR A 1 103 ? -55.457 -6.916 94.457 1.00 95.31 103 THR A O 1
ATOM 811 N N . ILE A 1 104 ? -55.494 -7.627 96.588 1.00 96.00 104 ILE A N 1
ATOM 812 C CA . ILE A 1 104 ? -54.069 -7.994 96.633 1.00 96.00 104 ILE A CA 1
ATOM 813 C C . ILE A 1 104 ? -53.774 -9.115 95.626 1.00 96.00 104 ILE A C 1
ATOM 815 O O . ILE A 1 104 ? -52.836 -9.006 94.840 1.00 96.00 104 ILE A O 1
ATOM 819 N N . GLY A 1 105 ? -54.594 -10.170 95.596 1.00 96.69 105 GLY A N 1
ATOM 820 C CA . GLY A 1 105 ? -54.425 -11.289 94.667 1.00 96.69 105 GLY A CA 1
ATOM 821 C C . GLY A 1 105 ? -54.565 -10.883 93.198 1.00 96.69 105 GLY A C 1
ATOM 822 O O . GLY A 1 105 ? -53.787 -11.336 92.358 1.00 96.69 105 GLY A O 1
ATOM 823 N N . LEU A 1 106 ? -55.521 -10.003 92.887 1.00 96.06 106 LEU A N 1
ATOM 824 C CA . LEU A 1 106 ? -55.689 -9.421 91.555 1.00 96.06 106 LEU A CA 1
ATOM 825 C C . LEU A 1 106 ? -54.478 -8.580 91.156 1.00 96.06 106 LEU A C 1
ATOM 827 O O . LEU A 1 106 ? -53.972 -8.754 90.050 1.00 96.06 106 LEU A O 1
ATOM 831 N N . ASN A 1 107 ? -53.984 -7.720 92.050 1.00 96.44 107 ASN A N 1
ATOM 832 C CA . ASN A 1 107 ? -52.826 -6.875 91.770 1.00 96.44 107 ASN A CA 1
ATOM 833 C C . ASN A 1 107 ? -51.562 -7.718 91.522 1.00 96.44 107 ASN A C 1
ATOM 835 O O . ASN A 1 107 ? -50.879 -7.525 90.521 1.00 96.44 107 ASN A O 1
ATOM 839 N N . ASN A 1 108 ? -51.320 -8.740 92.349 1.00 96.31 108 ASN A N 1
ATOM 840 C CA . ASN A 1 108 ? -50.195 -9.661 92.165 1.00 96.31 108 ASN A CA 1
ATOM 841 C C . ASN A 1 108 ? -50.288 -10.428 90.834 1.00 96.31 108 ASN A C 1
ATOM 843 O O . ASN A 1 108 ? -49.289 -10.578 90.135 1.00 96.31 108 ASN A O 1
ATOM 847 N N . LYS A 1 109 ? -51.486 -10.891 90.444 1.00 96.88 109 LYS A N 1
ATOM 848 C CA . LYS A 1 109 ? -51.691 -11.543 89.137 1.00 96.88 109 LYS A CA 1
ATOM 849 C C . LYS A 1 109 ? -51.486 -10.583 87.968 1.00 96.88 109 LYS A C 1
ATOM 851 O O . LYS A 1 109 ? -50.907 -10.984 86.964 1.00 96.88 109 LYS A O 1
ATOM 856 N N . ALA A 1 110 ? -51.953 -9.341 88.086 1.00 96.19 110 ALA A N 1
ATOM 857 C CA . ALA A 1 110 ? -51.744 -8.321 87.065 1.00 96.19 110 ALA A CA 1
ATOM 858 C C . ALA A 1 110 ? -50.250 -8.010 86.899 1.00 96.19 110 ALA A C 1
ATOM 860 O O . ALA A 1 110 ? -49.763 -7.974 85.771 1.00 96.19 110 ALA A O 1
ATOM 861 N N . GLN A 1 111 ? -49.517 -7.870 88.007 1.00 96.81 111 GLN A N 1
ATOM 862 C CA . GLN A 1 111 ? -48.069 -7.675 87.995 1.00 96.81 111 GLN A CA 1
ATOM 863 C C . GLN A 1 111 ? -47.352 -8.836 87.292 1.00 96.81 111 GLN A C 1
ATOM 865 O O . GLN A 1 111 ? -46.630 -8.590 86.331 1.00 96.81 111 GLN A O 1
ATOM 870 N N . LEU A 1 112 ? -47.621 -10.086 87.691 1.00 96.56 112 LEU A N 1
ATOM 871 C CA . LEU A 1 112 ? -47.028 -11.274 87.060 1.00 96.56 112 LEU A CA 1
ATOM 872 C C . LEU A 1 112 ? -47.342 -11.366 85.560 1.00 96.56 112 LEU A C 1
ATOM 874 O O . LEU A 1 112 ? -46.485 -11.748 84.768 1.00 96.56 112 LEU A O 1
ATOM 878 N N . HIS A 1 113 ? -48.564 -11.013 85.151 1.00 96.56 113 HIS A N 1
ATOM 879 C CA . HIS A 1 113 ? -48.941 -10.998 83.739 1.00 96.56 113 HIS A CA 1
ATOM 880 C C . HIS A 1 113 ? -48.142 -9.958 82.944 1.00 96.56 113 HIS A C 1
ATOM 882 O O . HIS A 1 113 ? -47.656 -10.262 81.856 1.00 96.56 113 HIS A O 1
ATOM 888 N N . TYR A 1 114 ? -48.001 -8.735 83.464 1.00 97.31 114 TYR A N 1
ATOM 889 C CA . TYR A 1 114 ? -47.219 -7.701 82.786 1.00 97.31 114 TYR A CA 1
ATOM 890 C C . TYR A 1 114 ? -45.730 -8.033 82.747 1.00 97.31 114 TYR A C 1
ATOM 892 O O . TYR A 1 114 ? -45.106 -7.802 81.717 1.00 97.31 114 TYR A O 1
ATOM 900 N N . GLU A 1 115 ? -45.185 -8.611 83.814 1.00 97.19 115 GLU A N 1
ATOM 901 C CA . GLU A 1 115 ? -43.804 -9.094 83.856 1.00 97.19 115 GLU A CA 1
ATOM 902 C C . GLU A 1 115 ? -43.575 -10.177 82.791 1.00 97.19 115 GLU A C 1
ATOM 904 O O . GLU A 1 115 ? -42.726 -10.009 81.920 1.00 97.19 115 GLU A O 1
ATOM 909 N N . ALA A 1 116 ? -44.438 -11.199 82.728 1.00 96.75 116 ALA A N 1
ATOM 910 C CA . ALA A 1 116 ? -44.359 -12.243 81.704 1.00 96.75 116 ALA A CA 1
ATOM 911 C C . ALA A 1 116 ? -44.507 -11.702 80.267 1.00 96.75 116 ALA A C 1
ATOM 913 O O . ALA A 1 116 ? -43.829 -12.174 79.351 1.00 96.75 116 ALA A O 1
ATOM 914 N N . LEU A 1 117 ? -45.383 -10.712 80.054 1.00 97.56 117 LEU A N 1
ATOM 915 C CA . LEU A 1 117 ? -45.552 -10.049 78.758 1.00 97.56 117 LEU A CA 1
ATOM 916 C C . LEU A 1 117 ? -44.297 -9.259 78.365 1.00 97.56 117 LEU A C 1
ATOM 918 O O . LEU A 1 117 ? -43.888 -9.299 77.204 1.00 97.56 117 LEU A O 1
ATOM 922 N N . MET A 1 118 ? -43.704 -8.524 79.309 1.00 97.19 118 MET A N 1
ATOM 923 C CA . MET A 1 118 ? -42.486 -7.757 79.059 1.00 97.19 118 MET A CA 1
ATOM 924 C C . MET A 1 118 ? -41.310 -8.683 78.776 1.00 97.19 118 MET A C 1
ATOM 926 O O . MET A 1 118 ? -40.633 -8.477 77.775 1.00 97.19 118 MET A O 1
ATOM 930 N N . ASP A 1 119 ? -41.141 -9.755 79.546 1.00 97.38 119 ASP A N 1
ATOM 931 C CA . ASP A 1 119 ? -40.101 -10.754 79.295 1.00 97.38 119 ASP A CA 1
ATOM 932 C C . ASP A 1 119 ? -40.251 -11.409 77.919 1.00 97.38 119 ASP A C 1
ATOM 934 O O . ASP A 1 119 ? -39.262 -11.633 77.220 1.00 97.38 119 ASP A O 1
ATOM 938 N N . ALA A 1 120 ? -41.486 -11.716 77.505 1.00 96.75 120 ALA A N 1
ATOM 939 C CA . ALA A 1 120 ? -41.753 -12.262 76.178 1.00 96.75 120 ALA A CA 1
ATOM 940 C C . ALA A 1 120 ? -41.393 -11.263 75.068 1.00 96.75 120 ALA A C 1
ATOM 942 O O . ALA A 1 120 ? -40.780 -11.653 74.076 1.00 96.75 120 ALA A O 1
ATOM 943 N N . ARG A 1 121 ? -41.724 -9.977 75.245 1.00 97.06 121 ARG A N 1
ATOM 944 C CA . ARG A 1 121 ? -41.377 -8.913 74.288 1.00 97.06 121 ARG A CA 1
ATOM 945 C C . ARG A 1 121 ? -39.879 -8.653 74.218 1.00 97.06 121 ARG A C 1
ATOM 947 O O . ARG A 1 121 ? -39.373 -8.464 73.121 1.00 97.06 121 ARG A O 1
ATOM 954 N N . VAL A 1 122 ? -39.183 -8.645 75.355 1.00 97.44 122 VAL A N 1
ATOM 955 C CA . VAL A 1 122 ? -37.722 -8.493 75.402 1.00 97.44 122 VAL A CA 1
ATOM 956 C C . VAL A 1 122 ? -37.072 -9.644 74.643 1.00 97.44 122 VAL A C 1
ATOM 958 O O . VAL A 1 122 ? -36.335 -9.392 73.700 1.00 97.44 122 VAL A O 1
ATOM 961 N N . ARG A 1 123 ? -37.464 -10.893 74.926 1.00 96.88 123 ARG A N 1
ATOM 962 C CA . ARG A 1 123 ? -36.966 -12.062 74.183 1.00 96.88 123 ARG A CA 1
ATOM 963 C C . ARG A 1 123 ? -37.257 -11.988 72.684 1.00 96.88 123 ARG A C 1
ATOM 965 O O . ARG A 1 123 ? -36.411 -12.353 71.877 1.00 96.88 123 ARG A O 1
ATOM 972 N N . GLU A 1 124 ? -38.445 -11.529 72.291 1.00 97.12 124 GLU A N 1
ATOM 973 C CA . GLU A 1 124 ? -38.786 -11.353 70.875 1.00 97.12 124 GLU A CA 1
ATOM 974 C C . GLU A 1 124 ? -37.920 -10.275 70.205 1.00 97.12 124 GLU A C 1
ATOM 976 O O . GLU A 1 124 ? -37.485 -10.451 69.064 1.00 97.12 124 GLU A O 1
ATOM 981 N N . LEU A 1 125 ? -37.662 -9.166 70.902 1.00 96.94 125 LEU A N 1
ATOM 982 C CA . LEU A 1 125 ? -36.784 -8.100 70.426 1.00 96.94 125 LEU A CA 1
ATOM 983 C C . LEU A 1 125 ? -35.332 -8.566 70.319 1.00 96.94 125 LEU A C 1
ATOM 985 O O . LEU A 1 125 ? -34.703 -8.263 69.310 1.00 96.94 125 LEU A O 1
ATOM 989 N N . ASP A 1 126 ? -34.836 -9.342 71.281 1.00 97.75 126 ASP A N 1
ATOM 990 C CA . ASP A 1 126 ? -33.488 -9.917 71.246 1.00 97.75 126 ASP A CA 1
ATOM 991 C C . ASP A 1 126 ? -33.326 -10.838 70.030 1.00 97.75 126 ASP A C 1
ATOM 993 O O . ASP A 1 126 ? -32.414 -10.654 69.229 1.00 97.75 126 ASP A O 1
ATOM 997 N N . ILE A 1 127 ? -34.284 -11.746 69.797 1.00 97.19 127 ILE A N 1
ATOM 998 C CA . ILE A 1 127 ? -34.272 -12.635 68.621 1.00 97.19 127 ILE A CA 1
ATOM 999 C C . ILE A 1 127 ? -34.281 -11.829 67.314 1.00 97.19 127 ILE A C 1
ATOM 1001 O O . ILE A 1 127 ? -33.561 -12.158 66.369 1.00 97.19 127 ILE A O 1
ATOM 1005 N N . LYS A 1 128 ? -35.098 -10.771 67.235 1.00 97.31 128 LYS A N 1
ATOM 1006 C CA . LYS A 1 128 ? -35.156 -9.892 66.056 1.00 97.31 128 LYS A CA 1
ATOM 1007 C C . LYS A 1 128 ? -33.858 -9.109 65.861 1.00 97.31 128 LYS A C 1
ATOM 1009 O O . LYS A 1 128 ? -33.423 -8.957 64.722 1.00 97.31 128 LYS A O 1
ATOM 1014 N N . SER A 1 129 ? -33.253 -8.629 66.944 1.00 97.62 129 SER A N 1
ATOM 1015 C CA . SER A 1 129 ? -31.966 -7.933 66.931 1.00 97.62 129 SER A CA 1
ATOM 1016 C C . SER A 1 129 ? -30.857 -8.856 66.431 1.00 97.62 129 SER A C 1
ATOM 1018 O O . SER A 1 129 ? -30.152 -8.502 65.490 1.00 97.62 129 SER A O 1
ATOM 1020 N N . ASP A 1 130 ? -30.765 -10.072 66.968 1.00 97.44 130 ASP A N 1
ATOM 1021 C CA . ASP A 1 130 ? -29.776 -11.068 66.549 1.00 97.44 130 ASP A CA 1
ATOM 1022 C C . ASP A 1 130 ? -29.942 -11.457 65.075 1.00 97.44 130 ASP A C 1
ATOM 1024 O O . ASP A 1 130 ? -28.960 -11.597 64.345 1.00 97.44 130 ASP A O 1
ATOM 1028 N N . ALA A 1 131 ? -31.185 -11.603 64.607 1.00 97.25 131 ALA A N 1
ATOM 1029 C CA . ALA A 1 131 ? -31.465 -11.859 63.197 1.00 97.25 131 ALA A CA 1
ATOM 1030 C C . ALA A 1 131 ? -31.035 -10.685 62.300 1.00 97.25 131 ALA A C 1
ATOM 1032 O O . ALA A 1 131 ? -30.478 -10.912 61.226 1.00 97.25 131 ALA A O 1
ATOM 1033 N N . ALA A 1 132 ? -31.257 -9.441 62.737 1.00 97.31 132 ALA A N 1
ATOM 1034 C CA . ALA A 1 132 ? -30.839 -8.249 62.004 1.00 97.31 132 ALA A CA 1
ATOM 1035 C C . ALA A 1 132 ? -29.310 -8.100 61.955 1.00 97.31 132 ALA A C 1
ATOM 1037 O O . ALA A 1 132 ? -28.777 -7.741 60.908 1.00 97.31 132 ALA A O 1
ATOM 1038 N N . ILE A 1 133 ? -28.607 -8.415 63.049 1.00 97.50 133 ILE A N 1
ATOM 1039 C CA . ILE A 1 133 ? -27.138 -8.408 63.100 1.00 97.50 133 ILE A CA 1
ATOM 1040 C C . ILE A 1 133 ? -26.576 -9.442 62.123 1.00 97.50 133 ILE A C 1
ATOM 1042 O O . ILE A 1 133 ? -25.781 -9.079 61.264 1.00 97.50 133 ILE A O 1
ATOM 1046 N N . LYS A 1 134 ? -27.064 -10.687 62.161 1.00 97.50 134 LYS A N 1
ATOM 1047 C CA . LYS A 1 134 ? -26.617 -11.738 61.230 1.00 97.50 134 LYS A CA 1
ATOM 1048 C C . LYS A 1 134 ? -26.899 -11.393 59.770 1.00 97.50 134 LYS A C 1
ATOM 1050 O O . LYS A 1 134 ? -26.058 -11.616 58.911 1.00 97.50 134 LYS A O 1
ATOM 1055 N N . ALA A 1 135 ? -28.077 -10.839 59.475 1.00 97.25 135 ALA A N 1
ATOM 1056 C CA . ALA A 1 135 ? -28.408 -10.407 58.118 1.00 97.25 135 ALA A CA 1
ATOM 1057 C C . ALA A 1 135 ? -27.487 -9.275 57.636 1.00 97.25 135 ALA A C 1
ATOM 1059 O O . ALA A 1 135 ? -27.115 -9.245 56.465 1.00 97.25 135 ALA A O 1
ATOM 1060 N N . LYS A 1 136 ? -27.110 -8.361 58.537 1.00 97.50 136 LYS A N 1
ATOM 1061 C CA . LYS A 1 136 ? -26.150 -7.299 58.246 1.00 97.50 136 LYS A CA 1
ATOM 1062 C C . LYS A 1 136 ? -24.748 -7.864 57.988 1.00 97.50 136 LYS A C 1
ATOM 1064 O O . LYS A 1 136 ? -24.142 -7.466 57.006 1.00 97.50 136 LYS A O 1
ATOM 1069 N N . GLU A 1 137 ? -24.266 -8.785 58.822 1.00 97.31 137 GLU A N 1
ATOM 1070 C CA . GLU A 1 137 ? -22.953 -9.431 58.653 1.00 97.31 137 GLU A CA 1
ATOM 1071 C C . GLU A 1 137 ? -22.848 -10.148 57.298 1.00 97.31 137 GLU A C 1
ATOM 1073 O O . GLU A 1 137 ? -21.878 -9.940 56.577 1.00 97.31 137 GLU A O 1
ATOM 1078 N N . ILE A 1 138 ? -23.883 -10.902 56.904 1.00 96.88 138 ILE A N 1
ATOM 1079 C CA . ILE A 1 138 ? -23.937 -11.564 55.588 1.00 96.88 138 ILE A CA 1
ATOM 1080 C C . ILE A 1 138 ? -23.899 -10.532 54.452 1.00 96.88 138 ILE A C 1
ATOM 1082 O O . ILE A 1 138 ? -23.164 -10.703 53.488 1.00 96.88 138 ILE A O 1
ATOM 1086 N N . ALA A 1 139 ? -24.661 -9.440 54.565 1.00 96.94 139 ALA A N 1
ATOM 1087 C CA . ALA A 1 139 ? -24.674 -8.397 53.539 1.00 96.94 139 ALA A CA 1
ATOM 1088 C C . ALA A 1 139 ? -23.334 -7.642 53.431 1.00 96.94 139 ALA A C 1
ATOM 1090 O O . ALA A 1 139 ? -22.975 -7.195 52.343 1.00 96.94 139 ALA A O 1
ATOM 1091 N N . GLU A 1 140 ? -22.609 -7.476 54.541 1.00 96.69 140 GLU A N 1
ATOM 1092 C CA . GLU A 1 140 ? -21.261 -6.898 54.545 1.00 96.69 140 GLU A CA 1
ATOM 1093 C C . GLU A 1 140 ? -20.250 -7.846 53.882 1.00 96.69 140 GLU A C 1
ATOM 1095 O O . GLU A 1 140 ? -19.455 -7.390 53.063 1.00 96.69 140 GLU A O 1
ATOM 1100 N N . GLU A 1 141 ? -20.318 -9.151 54.158 1.00 96.81 141 GLU A N 1
ATOM 1101 C CA . GLU A 1 141 ? -19.472 -10.167 53.512 1.00 96.81 141 GLU A CA 1
ATOM 1102 C C . GLU A 1 141 ? -19.736 -10.256 51.998 1.00 96.81 141 GLU A C 1
ATOM 1104 O O . GLU A 1 141 ? -18.804 -10.127 51.203 1.00 96.81 141 GLU A O 1
ATOM 1109 N N . ASP A 1 142 ? -21.007 -10.336 51.586 1.00 96.56 142 ASP A N 1
ATOM 1110 C CA . ASP A 1 142 ? -21.409 -10.297 50.171 1.00 96.56 142 ASP A CA 1
ATOM 1111 C C . ASP A 1 142 ? -20.940 -8.999 49.480 1.00 96.56 142 ASP A C 1
ATOM 1113 O O . ASP A 1 142 ? -20.586 -8.993 48.295 1.00 96.56 142 ASP A O 1
ATOM 1117 N N . GLY A 1 143 ? -20.937 -7.884 50.219 1.00 96.94 143 GLY A N 1
ATOM 1118 C CA . GLY A 1 143 ? -20.439 -6.591 49.755 1.00 96.94 143 GLY A CA 1
ATOM 1119 C C . GLY A 1 143 ? -18.938 -6.607 49.467 1.00 96.94 143 GLY A C 1
ATOM 1120 O O . GLY A 1 143 ? -18.522 -6.145 48.403 1.00 96.94 143 GLY A O 1
ATOM 1121 N N . LEU A 1 144 ? -18.141 -7.185 50.372 1.00 97.06 144 LEU A N 1
ATOM 1122 C CA . LEU A 1 144 ? -16.691 -7.327 50.207 1.00 97.06 144 LEU A CA 1
ATOM 1123 C C . LEU A 1 144 ? -16.337 -8.234 49.020 1.00 97.06 144 LEU A C 1
ATOM 1125 O O . LEU A 1 144 ? -15.454 -7.899 48.227 1.00 97.06 144 LEU A O 1
ATOM 1129 N N . ASP A 1 145 ? -17.051 -9.346 48.850 1.00 96.69 145 ASP A N 1
ATOM 1130 C CA . ASP A 1 145 ? -16.846 -10.261 47.722 1.00 96.69 145 ASP A CA 1
ATOM 1131 C C . ASP A 1 145 ? -17.175 -9.599 46.376 1.00 96.69 145 ASP A C 1
ATOM 1133 O O . ASP A 1 145 ? -16.453 -9.766 45.380 1.00 96.69 145 ASP A O 1
ATOM 1137 N N . LEU A 1 146 ? -18.253 -8.809 46.334 1.00 97.06 146 LEU A N 1
ATOM 1138 C CA . LEU A 1 146 ? -18.625 -8.048 45.146 1.00 97.06 146 LEU A CA 1
ATOM 1139 C C . LEU A 1 146 ? -17.581 -6.977 44.813 1.00 97.06 146 LEU A C 1
ATOM 1141 O O . LEU A 1 146 ? -17.222 -6.839 43.641 1.00 97.06 146 LEU A O 1
ATOM 1145 N N . GLU A 1 147 ? -17.089 -6.248 45.817 1.00 97.25 147 GLU A N 1
ATOM 1146 C CA . GLU A 1 147 ? -16.049 -5.228 45.661 1.00 97.25 147 GLU A CA 1
ATOM 1147 C C . GLU A 1 147 ? -14.749 -5.845 45.131 1.00 97.25 147 GLU A C 1
ATOM 1149 O O . GLU A 1 147 ? -14.215 -5.377 44.125 1.00 97.25 147 GLU A O 1
ATOM 1154 N N . ALA A 1 148 ? -14.304 -6.969 45.700 1.00 96.94 148 ALA A N 1
ATOM 1155 C CA . ALA A 1 148 ? -13.110 -7.677 45.239 1.00 96.94 148 ALA A CA 1
ATOM 1156 C C . ALA A 1 148 ? -13.238 -8.170 43.787 1.00 96.94 148 ALA A C 1
ATOM 1158 O O . ALA A 1 148 ? -12.276 -8.122 43.012 1.00 96.94 148 ALA A O 1
ATOM 1159 N N . ARG A 1 149 ? -14.425 -8.644 43.384 1.00 97.81 149 ARG A N 1
ATOM 1160 C CA . ARG A 1 149 ? -14.684 -9.036 41.990 1.00 97.81 149 ARG A CA 1
ATOM 1161 C C . ARG A 1 149 ? -14.684 -7.828 41.056 1.00 97.81 149 ARG A C 1
ATOM 1163 O O . ARG A 1 149 ? -14.131 -7.919 39.961 1.00 97.81 149 ARG A O 1
ATOM 1170 N N . LEU A 1 150 ? -15.309 -6.728 41.472 1.00 98.06 150 LEU A N 1
ATOM 1171 C CA . LEU A 1 150 ? -15.379 -5.501 40.686 1.00 98.06 150 LEU A CA 1
ATOM 1172 C C . LEU A 1 150 ? -13.987 -4.901 40.492 1.00 98.06 150 LEU A C 1
ATOM 1174 O O . LEU A 1 150 ? -13.648 -4.532 39.375 1.00 98.06 150 LEU A O 1
ATOM 1178 N N . GLN A 1 151 ? -13.151 -4.904 41.529 1.00 98.00 151 GLN A N 1
ATOM 1179 C CA . GLN A 1 151 ? -11.775 -4.430 41.437 1.00 98.00 151 GLN A CA 1
ATOM 1180 C C . GLN A 1 151 ? -10.952 -5.236 40.424 1.00 98.00 151 GLN A C 1
ATOM 1182 O O . GLN A 1 151 ? -10.339 -4.648 39.540 1.00 98.00 151 GLN A O 1
ATOM 1187 N N . LYS A 1 152 ? -11.032 -6.574 40.450 1.00 97.81 152 LYS A N 1
ATOM 1188 C CA . LYS A 1 152 ? -10.383 -7.419 39.426 1.00 97.81 152 LYS A CA 1
ATOM 1189 C C . LYS A 1 152 ? -10.877 -7.122 38.010 1.00 97.81 152 LYS A C 1
ATOM 1191 O O . LYS A 1 152 ? -10.114 -7.220 37.055 1.00 97.81 152 LYS A O 1
ATOM 1196 N N . GLN A 1 153 ? -12.163 -6.806 37.860 1.00 97.56 153 GLN A N 1
ATOM 1197 C CA . GLN A 1 153 ? -12.732 -6.451 36.563 1.00 97.56 153 GLN A CA 1
ATOM 1198 C C . GLN A 1 153 ? -12.231 -5.083 36.081 1.00 97.56 153 GLN A C 1
ATOM 1200 O O . GLN A 1 153 ? -11.951 -4.936 34.896 1.00 97.56 153 GLN A O 1
ATOM 1205 N N . VAL A 1 154 ? -12.096 -4.109 36.984 1.00 98.25 154 VAL A N 1
ATOM 1206 C CA . VAL A 1 154 ? -11.522 -2.792 36.675 1.00 98.25 154 VAL A CA 1
ATOM 1207 C C . VAL A 1 154 ? -10.060 -2.933 36.257 1.00 98.25 154 VAL A C 1
ATOM 1209 O O . VAL A 1 154 ? -9.721 -2.485 35.170 1.00 98.25 154 VAL A O 1
ATOM 1212 N N . GLU A 1 155 ? -9.237 -3.652 37.024 1.00 97.56 155 GLU A N 1
ATOM 1213 C CA . GLU A 1 155 ? -7.827 -3.912 36.678 1.00 97.56 155 GLU A CA 1
ATOM 1214 C C . GLU A 1 155 ? -7.689 -4.600 35.307 1.00 97.56 155 GLU A C 1
ATOM 1216 O O . GLU A 1 155 ? -6.824 -4.257 34.504 1.00 97.56 155 GLU A O 1
ATOM 1221 N N . HIS A 1 156 ? -8.565 -5.563 34.996 1.00 97.88 156 HIS A N 1
ATOM 1222 C CA . HIS A 1 156 ? -8.569 -6.203 33.680 1.00 97.88 156 HIS A CA 1
ATOM 1223 C C . HIS A 1 156 ? -8.956 -5.237 32.552 1.00 97.88 156 HIS A C 1
ATOM 1225 O O . HIS A 1 156 ? -8.354 -5.289 31.481 1.00 97.88 156 HIS A O 1
ATOM 1231 N N . ASN A 1 157 ? -9.944 -4.368 32.780 1.00 98.00 157 ASN A N 1
ATOM 1232 C CA . ASN A 1 157 ? -10.356 -3.366 31.799 1.00 98.00 157 ASN A CA 1
ATOM 1233 C C . ASN A 1 157 ? -9.253 -2.329 31.555 1.00 98.00 157 ASN A C 1
ATOM 1235 O O . ASN A 1 157 ? -9.008 -2.001 30.401 1.00 98.00 157 ASN A O 1
ATOM 1239 N N . GLU A 1 158 ? -8.549 -1.880 32.596 1.00 97.75 158 GLU A N 1
ATOM 1240 C CA . GLU A 1 158 ? -7.402 -0.968 32.466 1.00 97.75 158 GLU A CA 1
ATOM 1241 C C . GLU A 1 158 ? -6.299 -1.582 31.587 1.00 97.75 158 GLU A C 1
ATOM 1243 O O . GLU A 1 158 ? -5.791 -0.930 30.677 1.00 97.75 158 GLU A O 1
ATOM 1248 N N . LEU A 1 159 ? -5.992 -2.873 31.773 1.00 98.12 159 LEU A N 1
ATOM 1249 C CA . LEU A 1 159 ? -5.035 -3.589 30.918 1.00 98.12 159 LEU A CA 1
ATOM 1250 C C . LEU A 1 159 ? -5.505 -3.703 29.460 1.00 98.12 159 LEU A C 1
ATOM 1252 O O . LEU A 1 159 ? -4.686 -3.672 28.541 1.00 98.12 159 LEU A O 1
ATOM 1256 N N . LEU A 1 160 ? -6.810 -3.877 29.231 1.00 98.31 160 LEU A N 1
ATOM 1257 C CA . LEU A 1 160 ? -7.372 -3.901 27.879 1.00 98.31 160 LEU A CA 1
ATOM 1258 C C . LEU A 1 160 ? -7.316 -2.517 27.224 1.00 98.31 160 LEU A C 1
ATOM 1260 O O . LEU A 1 160 ? -7.019 -2.433 26.036 1.00 98.31 160 LEU A O 1
ATOM 1264 N N . GLU A 1 161 ? -7.574 -1.448 27.976 1.00 98.12 161 GLU A N 1
ATOM 1265 C CA . GLU A 1 161 ? -7.456 -0.068 27.496 1.00 98.12 161 GLU A CA 1
ATOM 1266 C C . GLU A 1 161 ? -6.008 0.263 27.106 1.00 98.12 161 GLU A C 1
ATOM 1268 O O . GLU A 1 161 ? -5.783 0.774 26.010 1.00 98.12 161 GLU A O 1
ATOM 1273 N N . GLU A 1 162 ? -5.024 -0.133 27.919 1.00 98.00 162 GLU A N 1
ATOM 1274 C CA . GLU A 1 162 ? -3.599 0.029 27.593 1.00 98.00 162 GLU A CA 1
ATOM 1275 C C . GLU A 1 162 ? -3.210 -0.748 26.320 1.00 98.00 162 GLU A C 1
ATOM 1277 O O . GLU A 1 162 ? -2.511 -0.229 25.448 1.00 98.00 162 GLU A O 1
ATOM 1282 N N . GLN A 1 163 ? -3.711 -1.979 26.150 1.00 98.50 163 GLN A N 1
ATOM 1283 C CA . GLN A 1 163 ? -3.488 -2.751 24.919 1.00 98.50 163 GLN A CA 1
ATOM 1284 C C . GLN A 1 163 ? -4.123 -2.098 23.688 1.00 98.50 163 GLN A C 1
ATOM 1286 O O . GLN A 1 163 ? -3.526 -2.124 22.610 1.00 98.50 163 GLN A O 1
ATOM 1291 N N . ILE A 1 164 ? -5.322 -1.527 23.828 1.00 98.12 164 ILE A N 1
ATOM 1292 C CA . ILE A 1 164 ? -5.987 -0.803 22.741 1.00 98.12 164 ILE A CA 1
ATOM 1293 C C . ILE A 1 164 ? -5.157 0.419 22.346 1.00 98.12 164 ILE A C 1
ATOM 1295 O O . ILE A 1 164 ? -4.912 0.605 21.156 1.00 98.12 164 ILE A O 1
ATOM 1299 N N . GLU A 1 165 ? -4.660 1.195 23.311 1.00 98.31 165 GLU A N 1
ATOM 1300 C CA . GLU A 1 165 ? -3.822 2.368 23.038 1.00 98.31 165 GLU A CA 1
ATOM 1301 C C . GLU A 1 165 ? -2.537 1.987 22.282 1.00 98.31 165 GLU A C 1
ATOM 1303 O O . GLU A 1 165 ? -2.205 2.606 21.268 1.00 98.31 165 GLU A O 1
ATOM 1308 N N . ILE A 1 166 ? -1.849 0.918 22.702 1.00 98.38 166 ILE A N 1
ATOM 1309 C CA . ILE A 1 166 ? -0.654 0.416 22.002 1.00 98.38 166 ILE A CA 1
ATOM 1310 C C . ILE A 1 166 ? -0.992 0.032 20.554 1.00 98.38 166 ILE A C 1
ATOM 1312 O O . ILE A 1 166 ? -0.303 0.457 19.624 1.00 98.38 166 ILE A O 1
ATOM 1316 N N . LEU A 1 167 ? -2.071 -0.728 20.343 1.00 98.44 167 LEU A N 1
ATOM 1317 C CA . LEU A 1 167 ? -2.488 -1.159 19.005 1.00 98.44 167 LEU A CA 1
ATOM 1318 C C . LEU A 1 167 ? -2.912 0.017 18.113 1.00 98.44 167 LEU A C 1
ATOM 1320 O O . LEU A 1 167 ? -2.667 -0.007 16.906 1.00 98.44 167 LEU A O 1
ATOM 1324 N N . GLU A 1 168 ? -3.528 1.056 18.675 1.00 98.50 168 GLU A N 1
ATOM 1325 C CA . GLU A 1 168 ? -3.871 2.277 17.943 1.00 98.50 168 GLU A CA 1
ATOM 1326 C C . GLU A 1 168 ? -2.620 3.040 17.491 1.00 98.50 168 GLU A C 1
ATOM 1328 O O . GLU A 1 168 ? -2.565 3.504 16.345 1.00 98.50 168 GLU A O 1
ATOM 1333 N N . VAL A 1 169 ? -1.594 3.118 18.347 1.00 98.38 169 VAL A N 1
ATOM 1334 C CA . VAL A 1 169 ? -0.297 3.722 18.010 1.00 98.38 169 VAL A CA 1
ATOM 1335 C C . VAL A 1 169 ? 0.412 2.923 16.915 1.00 98.38 169 VAL A C 1
ATOM 1337 O O . VAL A 1 169 ? 0.842 3.513 15.920 1.00 98.38 169 VAL A O 1
ATOM 1340 N N . GLU A 1 170 ? 0.494 1.596 17.041 1.00 98.44 170 GLU A N 1
ATOM 1341 C CA . GLU A 1 170 ? 1.090 0.721 16.020 1.00 98.44 170 GLU A CA 1
ATOM 1342 C C . GLU A 1 170 ? 0.350 0.829 14.679 1.00 98.44 170 GLU A C 1
ATOM 1344 O O . GLU A 1 170 ? 0.969 0.931 13.616 1.00 98.44 170 GLU A O 1
ATOM 1349 N N . LEU A 1 171 ? -0.985 0.884 14.708 1.00 98.44 171 LEU A N 1
ATOM 1350 C CA . LEU A 1 171 ? -1.798 1.066 13.509 1.00 98.44 171 LEU A CA 1
ATOM 1351 C C . LEU A 1 171 ? -1.547 2.428 12.850 1.00 98.44 171 LEU A C 1
ATOM 1353 O O . LEU A 1 171 ? -1.495 2.516 11.620 1.00 98.44 171 LEU A O 1
ATOM 1357 N N . ALA A 1 172 ? -1.411 3.496 13.639 1.00 98.38 172 ALA A N 1
ATOM 1358 C CA . ALA A 1 172 ? -1.098 4.826 13.127 1.00 98.38 172 ALA A CA 1
ATOM 1359 C C . ALA A 1 172 ? 0.296 4.869 12.481 1.00 98.38 172 ALA A C 1
ATOM 1361 O O . ALA A 1 172 ? 0.435 5.399 11.376 1.00 98.38 172 ALA A O 1
ATOM 1362 N N . GLN A 1 173 ? 1.298 4.254 13.118 1.00 98.38 173 GLN A N 1
ATOM 1363 C CA . GLN A 1 173 ? 2.653 4.126 12.573 1.00 98.38 173 GLN A CA 1
ATOM 1364 C C . GLN A 1 173 ? 2.656 3.324 11.268 1.00 98.38 173 GLN A C 1
ATOM 1366 O O . GLN A 1 173 ? 3.156 3.806 10.255 1.00 98.38 173 GLN A O 1
ATOM 1371 N N . SER A 1 174 ? 1.998 2.163 11.240 1.00 98.06 174 SER A N 1
ATOM 1372 C CA . SER A 1 174 ? 1.899 1.336 10.032 1.00 98.06 174 SER A CA 1
ATOM 1373 C C . SER A 1 174 ? 1.209 2.072 8.875 1.00 98.06 174 SER A C 1
ATOM 1375 O O . SER A 1 174 ? 1.664 2.015 7.732 1.00 98.06 174 SER A O 1
ATOM 1377 N N . LYS A 1 175 ? 0.137 2.832 9.144 1.00 98.38 175 LYS A N 1
ATOM 1378 C CA . LYS A 1 175 ? -0.521 3.670 8.124 1.00 98.38 175 LYS A CA 1
ATOM 1379 C C . LYS A 1 175 ? 0.409 4.749 7.570 1.00 98.38 175 LYS A C 1
ATOM 1381 O O . LYS A 1 175 ? 0.381 5.004 6.364 1.00 98.38 175 LYS A O 1
ATOM 1386 N N . GLN A 1 176 ? 1.214 5.368 8.430 1.00 98.44 176 GLN A N 1
ATOM 1387 C CA . GLN A 1 176 ? 2.204 6.361 8.023 1.00 98.44 176 GLN A CA 1
ATOM 1388 C C . GLN A 1 176 ? 3.291 5.729 7.137 1.00 98.44 176 GLN A C 1
ATOM 1390 O O . GLN A 1 176 ? 3.544 6.233 6.043 1.00 98.44 176 GLN A O 1
ATOM 1395 N N . GLU A 1 177 ? 3.850 4.583 7.536 1.00 98.31 177 GLU A N 1
ATOM 1396 C CA . GLU A 1 177 ? 4.835 3.832 6.743 1.00 98.31 177 GLU A CA 1
ATOM 1397 C C . GLU A 1 177 ? 4.284 3.431 5.368 1.00 98.31 177 GLU A C 1
ATOM 1399 O O . GLU A 1 177 ? 4.952 3.597 4.346 1.00 98.31 177 GLU A O 1
ATOM 1404 N N . ILE A 1 178 ? 3.035 2.953 5.309 1.00 98.44 178 ILE A N 1
ATOM 1405 C CA . ILE A 1 178 ? 2.365 2.631 4.041 1.00 98.44 178 ILE A CA 1
ATOM 1406 C C . ILE A 1 178 ? 2.253 3.879 3.160 1.00 98.44 178 ILE A C 1
ATOM 1408 O O . ILE A 1 178 ? 2.523 3.803 1.961 1.00 98.44 178 ILE A O 1
ATOM 1412 N N . SER A 1 179 ? 1.883 5.030 3.728 1.00 98.38 179 SER A N 1
ATOM 1413 C CA . SER A 1 179 ? 1.797 6.290 2.980 1.00 98.38 179 SER A CA 1
ATOM 1414 C C . SER A 1 179 ? 3.152 6.698 2.391 1.00 98.38 179 SER A C 1
ATOM 1416 O O . SER A 1 179 ? 3.229 7.082 1.221 1.00 98.38 179 SER A O 1
ATOM 1418 N N . GLU A 1 180 ? 4.232 6.570 3.163 1.00 98.38 180 GLU A N 1
ATOM 1419 C CA . GLU A 1 180 ? 5.599 6.852 2.708 1.00 98.38 180 GLU A CA 1
ATOM 1420 C C . GLU A 1 180 ? 6.047 5.885 1.603 1.00 98.38 180 GLU A C 1
ATOM 1422 O O . GLU A 1 180 ? 6.586 6.308 0.577 1.00 98.38 180 GLU A O 1
ATOM 1427 N N . LEU A 1 181 ? 5.762 4.587 1.751 1.00 98.25 181 LEU A N 1
ATOM 1428 C CA . LEU A 1 181 ? 6.048 3.581 0.724 1.00 98.25 181 LEU A CA 1
ATOM 1429 C C . LEU A 1 181 ? 5.274 3.838 -0.572 1.00 98.25 181 LEU A C 1
ATOM 1431 O O . LEU A 1 181 ? 5.831 3.685 -1.662 1.00 98.25 181 LEU A O 1
ATOM 1435 N N . VAL A 1 182 ? 4.008 4.249 -0.482 1.00 98.50 182 VAL A N 1
ATOM 1436 C CA . VAL A 1 182 ? 3.196 4.624 -1.650 1.00 98.50 182 VAL A CA 1
ATOM 1437 C C . VAL A 1 182 ? 3.784 5.853 -2.342 1.00 98.50 182 VAL A C 1
ATOM 1439 O O . VAL A 1 182 ? 3.923 5.853 -3.567 1.00 98.50 182 VAL A O 1
ATOM 1442 N N . GLN A 1 183 ? 4.193 6.873 -1.583 1.00 98.19 183 GLN A N 1
ATOM 1443 C CA . GLN A 1 183 ? 4.843 8.062 -2.135 1.00 98.19 183 GLN A CA 1
ATOM 1444 C C . GLN A 1 183 ? 6.157 7.709 -2.850 1.00 98.19 183 GLN A C 1
ATOM 1446 O O . GLN A 1 183 ? 6.372 8.137 -3.988 1.00 98.19 183 GLN A O 1
ATOM 1451 N N . ASN A 1 184 ? 7.005 6.891 -2.223 1.00 98.31 184 ASN A N 1
ATOM 1452 C CA . ASN A 1 184 ? 8.272 6.438 -2.798 1.00 98.31 184 ASN A CA 1
ATOM 1453 C C . ASN A 1 184 ? 8.057 5.609 -4.072 1.00 98.31 184 ASN A C 1
ATOM 1455 O O . ASN A 1 184 ? 8.720 5.850 -5.081 1.00 98.31 184 ASN A O 1
ATOM 1459 N N . ASN A 1 185 ? 7.088 4.688 -4.078 1.00 98.12 185 ASN A N 1
ATOM 1460 C CA . ASN A 1 185 ? 6.717 3.939 -5.282 1.00 98.12 185 ASN A CA 1
ATOM 1461 C C . ASN A 1 185 ? 6.219 4.859 -6.404 1.00 98.12 185 ASN A C 1
ATOM 1463 O O . ASN A 1 185 ? 6.568 4.653 -7.569 1.00 98.12 185 ASN A O 1
ATOM 1467 N N . GLY A 1 186 ? 5.455 5.902 -6.070 1.00 98.44 186 GLY A N 1
ATOM 1468 C CA . GLY A 1 186 ? 5.043 6.927 -7.028 1.00 98.44 186 GLY A CA 1
ATOM 1469 C C . GLY A 1 186 ? 6.240 7.645 -7.659 1.00 98.44 186 GLY A C 1
ATOM 1470 O O . GLY A 1 186 ? 6.320 7.763 -8.882 1.00 98.44 186 GLY A O 1
ATOM 1471 N N . GLN A 1 187 ? 7.218 8.057 -6.847 1.00 98.38 187 GLN A N 1
ATOM 1472 C CA . GLN A 1 187 ? 8.447 8.696 -7.334 1.00 98.38 187 GLN A CA 1
ATOM 1473 C C . GLN A 1 187 ? 9.291 7.761 -8.209 1.00 98.38 187 GLN A C 1
ATOM 1475 O O . GLN A 1 187 ? 9.766 8.174 -9.269 1.00 98.38 187 GLN A O 1
ATOM 1480 N N . LEU A 1 188 ? 9.453 6.497 -7.805 1.00 98.25 188 LEU A N 1
ATOM 1481 C CA . LEU A 1 188 ? 10.174 5.494 -8.592 1.00 98.25 188 LEU A CA 1
ATOM 1482 C C . LEU A 1 188 ? 9.487 5.227 -9.932 1.00 98.25 188 LEU A C 1
ATOM 1484 O O . LEU A 1 188 ? 10.166 5.133 -10.950 1.00 98.25 188 LEU A O 1
ATOM 1488 N N . THR A 1 189 ? 8.154 5.184 -9.955 1.00 98.38 189 THR A N 1
ATOM 1489 C CA . THR A 1 189 ? 7.373 5.013 -11.189 1.00 98.38 189 THR A CA 1
ATOM 1490 C C . THR A 1 189 ? 7.582 6.185 -12.151 1.00 98.38 189 THR A C 1
ATOM 1492 O O . THR A 1 189 ? 7.819 5.964 -13.336 1.00 98.38 189 THR A O 1
ATOM 1495 N N . LEU A 1 190 ? 7.575 7.425 -11.648 1.00 98.31 190 LEU A N 1
ATOM 1496 C CA . LEU A 1 190 ? 7.868 8.621 -12.452 1.00 98.31 190 LEU A CA 1
ATOM 1497 C C . LEU A 1 190 ? 9.318 8.646 -12.962 1.00 98.31 190 LEU A C 1
ATOM 1499 O O . LEU A 1 190 ? 9.586 9.050 -14.093 1.00 98.31 190 LEU A O 1
ATOM 1503 N N . SER A 1 191 ? 10.273 8.216 -12.136 1.00 98.31 191 SER A N 1
ATOM 1504 C CA . SER A 1 191 ? 11.676 8.099 -12.547 1.00 98.31 191 SER A CA 1
ATOM 1505 C C . SER A 1 191 ? 11.844 7.048 -13.650 1.00 98.31 191 SER A C 1
ATOM 1507 O O . SER A 1 191 ? 12.530 7.290 -14.645 1.00 98.31 191 SER A O 1
ATOM 1509 N N . LEU A 1 192 ? 11.159 5.908 -13.513 1.00 98.31 192 LEU A N 1
ATOM 1510 C CA . LEU A 1 192 ? 11.154 4.833 -14.500 1.00 98.31 192 LEU A CA 1
ATOM 1511 C C . LEU A 1 192 ? 10.541 5.288 -15.829 1.00 98.31 192 LEU A C 1
ATOM 1513 O O . LEU A 1 192 ? 11.126 5.022 -16.877 1.00 98.31 192 LEU A O 1
ATOM 1517 N N . SER A 1 193 ? 9.409 6.001 -15.805 1.00 98.31 193 SER A N 1
ATOM 1518 C CA . SER A 1 193 ? 8.785 6.514 -17.032 1.00 98.31 193 SER A CA 1
ATOM 1519 C C . SER A 1 193 ? 9.700 7.505 -17.748 1.00 98.31 193 SER A C 1
ATOM 1521 O O . SER A 1 193 ? 9.923 7.379 -18.948 1.00 98.31 193 SER A O 1
ATOM 1523 N N . LYS A 1 194 ? 10.335 8.420 -17.006 1.00 98.38 194 LYS A N 1
ATOM 1524 C CA . LYS A 1 194 ? 11.312 9.363 -17.565 1.00 98.38 194 LYS A CA 1
ATOM 1525 C C . LYS A 1 194 ? 12.534 8.656 -18.159 1.00 98.38 194 LYS A C 1
ATOM 1527 O O . LYS A 1 194 ? 13.056 9.072 -19.192 1.00 98.38 194 LYS A O 1
ATOM 1532 N N . ALA A 1 195 ? 13.017 7.593 -17.515 1.00 98.00 195 ALA A N 1
ATOM 1533 C CA . ALA A 1 195 ? 14.105 6.783 -18.054 1.00 98.00 195 ALA A CA 1
ATOM 1534 C C . ALA A 1 195 ? 13.687 6.066 -19.348 1.00 98.00 195 ALA A C 1
ATOM 1536 O O . ALA A 1 195 ? 14.462 6.051 -20.302 1.00 98.00 195 ALA A O 1
ATOM 1537 N N . ALA A 1 196 ? 12.463 5.532 -19.408 1.00 98.38 196 ALA A N 1
ATOM 1538 C CA . ALA A 1 196 ? 11.918 4.902 -20.607 1.00 98.38 196 ALA A CA 1
ATOM 1539 C C . ALA A 1 196 ? 11.787 5.896 -21.776 1.00 98.38 196 ALA A C 1
ATOM 1541 O O . ALA A 1 196 ? 12.256 5.598 -22.872 1.00 98.38 196 ALA A O 1
ATOM 1542 N N . GLU A 1 197 ? 11.257 7.098 -21.531 1.00 98.31 197 GLU A N 1
ATOM 1543 C CA . GLU A 1 197 ? 11.178 8.179 -22.529 1.00 98.31 197 GLU A CA 1
ATOM 1544 C C . GLU A 1 197 ? 12.568 8.572 -23.057 1.00 98.31 197 GLU A C 1
ATOM 1546 O O . GLU A 1 197 ? 12.770 8.734 -24.261 1.00 98.31 197 GLU A O 1
ATOM 1551 N N . ASN A 1 198 ? 13.564 8.676 -22.170 1.00 98.38 198 ASN A N 1
ATOM 1552 C CA . ASN A 1 198 ? 14.943 8.959 -22.572 1.00 98.38 198 ASN A CA 1
ATOM 1553 C C . ASN A 1 198 ? 15.541 7.838 -23.432 1.00 98.38 198 ASN A C 1
ATOM 1555 O O . ASN A 1 198 ? 16.241 8.127 -24.403 1.00 98.38 198 ASN A O 1
ATOM 1559 N N . ILE A 1 199 ? 15.282 6.572 -23.090 1.00 98.12 199 ILE A N 1
ATOM 1560 C CA . ILE A 1 199 ? 15.729 5.418 -23.882 1.00 98.12 199 ILE A CA 1
ATOM 1561 C C . ILE A 1 199 ? 15.080 5.448 -25.267 1.00 98.12 199 ILE A C 1
ATOM 1563 O O . ILE A 1 199 ? 15.771 5.249 -26.264 1.00 98.12 199 ILE A O 1
ATOM 1567 N N . GLU A 1 200 ? 13.787 5.753 -25.357 1.00 98.31 200 GLU A N 1
ATOM 1568 C CA . GLU A 1 200 ? 13.088 5.889 -26.636 1.00 98.31 200 GLU A CA 1
ATOM 1569 C C . GLU A 1 200 ? 13.683 7.024 -27.486 1.00 98.31 200 GLU A C 1
ATOM 1571 O O . GLU A 1 200 ? 13.982 6.837 -28.669 1.00 98.31 200 GLU A O 1
ATOM 1576 N N . ALA A 1 201 ? 13.959 8.183 -26.882 1.00 98.25 201 ALA A N 1
ATOM 1577 C CA . ALA A 1 201 ? 14.615 9.298 -27.563 1.00 98.25 201 ALA A CA 1
ATOM 1578 C C . ALA A 1 201 ? 16.030 8.937 -28.062 1.00 98.25 201 ALA A C 1
ATOM 1580 O O . ALA A 1 201 ? 16.415 9.288 -29.186 1.00 98.25 201 ALA A O 1
ATOM 1581 N N . GLN A 1 202 ? 16.805 8.205 -27.257 1.00 97.81 202 GLN A N 1
ATOM 1582 C CA . GLN A 1 202 ? 18.119 7.696 -27.656 1.00 97.81 202 GLN A CA 1
ATOM 1583 C C . GLN A 1 202 ? 18.008 6.679 -28.793 1.00 97.81 202 GLN A C 1
ATOM 1585 O O . GLN A 1 202 ? 18.768 6.768 -29.757 1.00 97.81 202 GLN A O 1
ATOM 1590 N N . GLN A 1 203 ? 17.034 5.771 -28.740 1.00 98.31 203 GLN A N 1
ATOM 1591 C CA . GLN A 1 203 ? 16.786 4.794 -29.796 1.00 98.31 203 GLN A CA 1
ATOM 1592 C C . GLN A 1 203 ? 16.436 5.488 -31.118 1.00 98.31 203 GLN A C 1
ATOM 1594 O O . GLN A 1 203 ? 17.024 5.179 -32.155 1.00 98.31 203 GLN A O 1
ATOM 1599 N N . ASN A 1 204 ? 15.560 6.495 -31.086 1.00 97.75 204 ASN A N 1
ATOM 1600 C CA . ASN A 1 204 ? 15.243 7.314 -32.257 1.00 97.75 204 ASN A CA 1
ATOM 1601 C C . ASN A 1 204 ? 16.496 8.007 -32.818 1.00 97.75 204 ASN A C 1
ATOM 1603 O O . ASN A 1 204 ? 16.726 8.010 -34.027 1.00 97.75 204 ASN A O 1
ATOM 1607 N N . THR A 1 205 ? 17.367 8.520 -31.947 1.00 98.12 205 THR A N 1
ATOM 1608 C CA . THR A 1 205 ? 18.644 9.120 -32.364 1.00 98.12 205 THR A CA 1
ATOM 1609 C C . THR A 1 205 ? 19.569 8.096 -33.029 1.00 98.12 205 THR A C 1
ATOM 1611 O O . THR A 1 205 ? 20.125 8.380 -34.092 1.00 98.12 205 THR A O 1
ATOM 1614 N N . ILE A 1 206 ? 19.704 6.896 -32.454 1.00 97.94 206 ILE A N 1
ATOM 1615 C CA . ILE A 1 206 ? 20.509 5.802 -33.017 1.00 97.94 206 ILE A CA 1
ATOM 1616 C C . ILE A 1 206 ? 19.984 5.420 -34.399 1.00 97.94 206 ILE A C 1
ATOM 1618 O O . ILE A 1 206 ? 20.762 5.406 -35.346 1.00 97.94 206 ILE A O 1
ATOM 1622 N N . THR A 1 207 ? 18.675 5.194 -34.551 1.00 97.88 207 THR A N 1
ATOM 1623 C CA . THR A 1 207 ? 18.091 4.846 -35.860 1.00 97.88 207 THR A CA 1
ATOM 1624 C C . THR A 1 207 ? 18.357 5.926 -36.914 1.00 97.88 207 THR A C 1
ATOM 1626 O O . THR A 1 207 ? 18.741 5.602 -38.040 1.00 97.88 207 THR A O 1
ATOM 1629 N N . GLY A 1 208 ? 18.257 7.210 -36.547 1.00 98.25 208 GLY A N 1
ATOM 1630 C CA . GLY A 1 208 ? 18.601 8.327 -37.427 1.00 98.25 208 GLY A CA 1
ATOM 1631 C C . GLY A 1 208 ? 20.082 8.360 -37.822 1.00 98.25 208 GLY A C 1
ATOM 1632 O O . GLY A 1 208 ? 20.405 8.628 -38.981 1.00 98.25 208 GLY A O 1
ATOM 1633 N N . LEU A 1 209 ? 20.994 8.065 -36.891 1.00 97.62 209 LEU A N 1
ATOM 1634 C CA . LEU A 1 209 ? 22.429 7.961 -37.178 1.00 97.62 209 LEU A CA 1
ATOM 1635 C C . LEU A 1 209 ? 22.752 6.750 -38.059 1.00 97.62 209 LEU A C 1
ATOM 1637 O O . LEU A 1 209 ? 23.515 6.891 -39.011 1.00 97.62 209 LEU A O 1
ATOM 1641 N N . THR A 1 210 ? 22.140 5.593 -37.804 1.00 98.25 210 THR A N 1
ATOM 1642 C CA . THR A 1 210 ? 22.289 4.390 -38.633 1.00 98.25 210 THR A CA 1
ATOM 1643 C C . THR A 1 210 ? 21.825 4.645 -40.066 1.00 98.25 210 THR A C 1
ATOM 1645 O O . THR A 1 210 ? 22.526 4.279 -41.007 1.00 98.25 210 THR A O 1
ATOM 1648 N N . ALA A 1 211 ? 20.696 5.337 -40.251 1.00 97.75 211 ALA A N 1
ATOM 1649 C CA . ALA A 1 211 ? 20.226 5.725 -41.578 1.00 97.75 211 ALA A CA 1
ATOM 1650 C C . ALA A 1 211 ? 21.231 6.648 -42.289 1.00 97.75 211 ALA A C 1
ATOM 1652 O O . ALA A 1 211 ? 21.585 6.400 -43.442 1.00 97.75 211 ALA A O 1
ATOM 1653 N N . LYS A 1 212 ? 21.757 7.670 -41.597 1.00 97.81 212 LYS A N 1
ATOM 1654 C CA . LYS A 1 212 ? 22.798 8.555 -42.152 1.00 97.81 212 LYS A CA 1
ATOM 1655 C C . LYS A 1 212 ? 24.064 7.788 -42.535 1.00 97.81 212 LYS A C 1
ATOM 1657 O O . LYS A 1 212 ? 24.605 8.022 -43.613 1.00 97.81 212 LYS A O 1
ATOM 1662 N N . LEU A 1 213 ? 24.517 6.866 -41.691 1.00 97.69 213 LEU A N 1
ATOM 1663 C CA . LEU A 1 213 ? 25.696 6.048 -41.961 1.00 97.69 213 LEU A CA 1
ATOM 1664 C C . LEU A 1 213 ? 25.492 5.180 -43.207 1.00 97.69 213 LEU A C 1
ATOM 1666 O O . LEU A 1 213 ? 26.322 5.228 -44.106 1.00 97.69 213 LEU A O 1
ATOM 1670 N N . SER A 1 214 ? 24.337 4.519 -43.330 1.00 97.56 214 SER A N 1
ATOM 1671 C CA . SER A 1 214 ? 23.982 3.759 -44.533 1.00 97.56 214 SER A CA 1
ATOM 1672 C C . SER A 1 214 ? 23.983 4.640 -45.789 1.00 97.56 214 SER A C 1
ATOM 1674 O O . SER A 1 214 ? 24.576 4.273 -46.802 1.00 97.56 214 SER A O 1
ATOM 1676 N N . THR A 1 215 ? 23.414 5.854 -45.729 1.00 97.88 215 THR A N 1
ATOM 1677 C CA . THR A 1 215 ? 23.480 6.776 -46.878 1.00 97.88 215 THR A CA 1
ATOM 1678 C C . THR A 1 215 ? 24.919 7.154 -47.233 1.00 97.88 215 THR A C 1
ATOM 1680 O O . THR A 1 215 ? 25.271 7.151 -48.409 1.00 97.88 215 THR A O 1
ATOM 1683 N N . MET A 1 216 ? 25.775 7.412 -46.242 1.00 97.50 216 MET A N 1
ATOM 1684 C CA . MET A 1 216 ? 27.186 7.734 -46.463 1.00 97.50 216 MET A CA 1
ATOM 1685 C C . MET A 1 216 ? 27.965 6.551 -47.059 1.00 97.50 216 MET A C 1
ATOM 1687 O O . MET A 1 216 ? 28.794 6.744 -47.941 1.00 97.50 216 MET A O 1
ATOM 1691 N N . GLU A 1 217 ? 27.687 5.323 -46.625 1.00 97.81 217 GLU A N 1
ATOM 1692 C CA . GLU A 1 217 ? 28.292 4.115 -47.197 1.00 97.81 217 GLU A CA 1
ATOM 1693 C C . GLU A 1 217 ? 27.905 3.942 -48.670 1.00 97.81 217 GLU A C 1
ATOM 1695 O O . GLU A 1 217 ? 28.770 3.683 -49.509 1.00 97.81 217 GLU A O 1
ATOM 1700 N N . THR A 1 218 ? 26.629 4.159 -49.019 1.00 97.56 218 THR A N 1
ATOM 1701 C CA . THR A 1 218 ? 26.188 4.084 -50.424 1.00 97.56 218 THR A CA 1
ATOM 1702 C C . THR A 1 218 ? 26.819 5.167 -51.300 1.00 97.56 218 THR A C 1
ATOM 1704 O O . THR A 1 218 ? 27.234 4.880 -52.426 1.00 97.56 218 THR A O 1
ATOM 1707 N N . THR A 1 219 ? 26.947 6.403 -50.802 1.00 97.31 219 THR A N 1
ATOM 1708 C CA . THR A 1 219 ? 27.595 7.482 -51.560 1.00 97.31 219 THR A CA 1
ATOM 1709 C C . THR A 1 219 ? 29.089 7.233 -51.706 1.00 97.31 219 THR A C 1
ATOM 1711 O O . THR A 1 219 ? 29.618 7.418 -52.799 1.00 97.31 219 THR A O 1
ATOM 1714 N N . HIS A 1 220 ? 29.759 6.740 -50.661 1.00 96.88 220 HIS A N 1
ATOM 1715 C CA . HIS A 1 220 ? 31.162 6.347 -50.726 1.00 96.88 220 HIS A CA 1
ATOM 1716 C C . HIS A 1 220 ? 31.387 5.231 -51.755 1.00 96.88 220 HIS A C 1
ATOM 1718 O O . HIS A 1 220 ? 32.256 5.366 -52.612 1.00 96.88 220 HIS A O 1
ATOM 1724 N N . ALA A 1 221 ? 30.564 4.177 -51.753 1.00 97.50 221 ALA A N 1
ATOM 1725 C CA . ALA A 1 221 ? 30.631 3.116 -52.761 1.00 97.50 221 ALA A CA 1
ATOM 1726 C C . ALA A 1 221 ? 30.426 3.659 -54.192 1.00 97.50 221 ALA A C 1
ATOM 1728 O O . ALA A 1 221 ? 31.144 3.282 -55.122 1.00 97.50 221 ALA A O 1
ATOM 1729 N N . SER A 1 222 ? 29.494 4.600 -54.381 1.00 97.50 222 SER A N 1
ATOM 1730 C CA . SER A 1 222 ? 29.301 5.268 -55.675 1.00 97.50 222 SER A CA 1
ATOM 1731 C C . SER A 1 222 ? 30.494 6.140 -56.086 1.00 97.50 222 SER A C 1
ATOM 1733 O O . SER A 1 222 ? 30.805 6.216 -57.273 1.00 97.50 222 SER A O 1
ATOM 1735 N N . ILE A 1 223 ? 31.156 6.814 -55.145 1.00 97.19 223 ILE A N 1
ATOM 1736 C CA . ILE A 1 223 ? 32.354 7.611 -55.431 1.00 97.19 223 ILE A CA 1
ATOM 1737 C C . ILE A 1 223 ? 33.522 6.695 -55.796 1.00 97.19 223 ILE A C 1
ATOM 1739 O O . ILE A 1 223 ? 34.188 6.961 -56.790 1.00 97.19 223 ILE A O 1
ATOM 1743 N N . MET A 1 224 ? 33.730 5.606 -55.053 1.00 97.81 224 MET A N 1
ATOM 1744 C CA . MET A 1 224 ? 34.787 4.631 -55.334 1.00 97.81 224 MET A CA 1
ATOM 1745 C C . MET A 1 224 ? 34.638 4.022 -56.728 1.00 97.81 224 MET A C 1
ATOM 1747 O O . MET A 1 224 ? 35.577 4.056 -57.510 1.00 97.81 224 MET A O 1
ATOM 1751 N N . THR A 1 225 ? 33.433 3.579 -57.098 1.00 96.56 225 THR A N 1
ATOM 1752 C CA . THR A 1 225 ? 33.182 3.052 -58.454 1.00 96.56 225 THR A CA 1
ATOM 1753 C C . THR A 1 225 ? 33.439 4.090 -59.550 1.00 96.56 225 THR A C 1
ATOM 1755 O O . THR A 1 225 ? 34.019 3.762 -60.582 1.00 96.56 225 THR A O 1
ATOM 1758 N N . ARG A 1 226 ? 33.063 5.361 -59.338 1.00 97.00 226 ARG A N 1
ATOM 1759 C CA . ARG A 1 226 ? 33.393 6.452 -60.276 1.00 97.00 226 ARG A CA 1
ATOM 1760 C C . ARG A 1 226 ? 34.894 6.711 -60.362 1.00 97.00 226 ARG A C 1
ATOM 1762 O O . ARG A 1 226 ? 35.393 6.966 -61.454 1.00 97.00 226 ARG A O 1
ATOM 1769 N N . PHE A 1 227 ? 35.591 6.671 -59.231 1.00 96.81 227 PHE A N 1
ATOM 1770 C CA . PHE A 1 227 ? 37.037 6.835 -59.170 1.00 96.81 227 PHE A CA 1
ATOM 1771 C C . PHE A 1 227 ? 37.747 5.716 -59.938 1.00 96.81 227 PHE A C 1
ATOM 1773 O O . PHE A 1 227 ? 38.601 6.007 -60.772 1.00 96.81 227 PHE A O 1
ATOM 1780 N N . ASP A 1 228 ? 37.341 4.461 -59.743 1.00 97.00 228 ASP A N 1
ATOM 1781 C CA . ASP A 1 228 ? 37.896 3.314 -60.465 1.00 97.00 228 ASP A CA 1
ATOM 1782 C C . ASP A 1 228 ? 37.679 3.451 -61.982 1.00 97.00 228 ASP A C 1
ATOM 1784 O O . ASP A 1 228 ? 38.621 3.285 -62.758 1.00 97.00 228 ASP A O 1
ATOM 1788 N N . CYS A 1 229 ? 36.475 3.846 -62.423 1.00 96.06 229 CYS A N 1
ATOM 1789 C CA . CYS A 1 229 ? 36.204 4.141 -63.836 1.00 96.06 229 CYS A CA 1
ATOM 1790 C C . CYS A 1 229 ? 37.122 5.241 -64.388 1.00 96.06 229 CYS A C 1
ATOM 1792 O O . CYS A 1 229 ? 37.750 5.043 -65.425 1.00 96.06 229 CYS A O 1
ATOM 1794 N N . ALA A 1 230 ? 37.245 6.372 -63.686 1.00 95.88 230 ALA A N 1
ATOM 1795 C CA . ALA A 1 230 ? 38.107 7.477 -64.109 1.00 95.88 230 ALA A CA 1
ATOM 1796 C C . ALA A 1 230 ? 39.590 7.070 -64.161 1.00 95.88 230 ALA A C 1
ATOM 1798 O O . ALA A 1 230 ? 40.332 7.516 -65.035 1.00 95.88 230 ALA A O 1
ATOM 1799 N N . THR A 1 231 ? 40.028 6.201 -63.249 1.00 96.75 231 THR A N 1
ATOM 1800 C CA . THR A 1 231 ? 41.402 5.684 -63.224 1.00 96.75 231 THR A CA 1
ATOM 1801 C C . THR A 1 231 ? 41.669 4.790 -64.437 1.00 96.75 231 THR A C 1
ATOM 1803 O O . THR A 1 231 ? 42.685 4.965 -65.109 1.00 96.75 231 THR A O 1
ATOM 1806 N N . ASN A 1 232 ? 40.723 3.911 -64.782 1.00 96.06 232 ASN A N 1
ATOM 1807 C CA . ASN A 1 232 ? 40.799 3.077 -65.985 1.00 96.06 232 ASN A CA 1
ATOM 1808 C C . ASN A 1 232 ? 40.783 3.919 -67.275 1.00 96.06 232 ASN A C 1
ATOM 1810 O O . ASN A 1 232 ? 41.534 3.641 -68.209 1.00 96.06 232 ASN A O 1
ATOM 1814 N N . GLU A 1 233 ? 39.960 4.972 -67.333 1.00 96.50 233 GLU A N 1
ATOM 1815 C CA . GLU A 1 233 ? 39.939 5.918 -68.458 1.00 96.50 233 GLU A CA 1
ATOM 1816 C C . GLU A 1 233 ? 41.274 6.661 -68.605 1.00 96.50 233 GLU A C 1
ATOM 1818 O O . GLU A 1 233 ? 41.788 6.795 -69.718 1.00 96.50 233 GLU A O 1
ATOM 1823 N N . LEU A 1 234 ? 41.873 7.107 -67.495 1.00 95.56 234 LEU A N 1
ATOM 1824 C CA . LEU A 1 234 ? 43.196 7.735 -67.496 1.00 95.56 234 LEU A CA 1
ATOM 1825 C C . LEU A 1 234 ? 44.287 6.774 -67.972 1.00 95.56 234 LEU A C 1
ATOM 1827 O O . LEU A 1 234 ? 45.167 7.183 -68.732 1.00 95.56 234 LEU A O 1
ATOM 1831 N N . GLU A 1 235 ? 44.240 5.510 -67.556 1.00 96.19 235 GLU A N 1
ATOM 1832 C CA . GLU A 1 235 ? 45.179 4.489 -68.021 1.00 96.19 235 GLU A CA 1
ATOM 1833 C C . GLU A 1 235 ? 45.030 4.238 -69.530 1.00 96.19 235 GLU A C 1
ATOM 1835 O O . GLU A 1 235 ? 46.027 4.249 -70.257 1.00 96.19 235 GLU A O 1
ATOM 1840 N N . ALA A 1 236 ? 43.796 4.139 -70.034 1.00 95.69 236 ALA A N 1
ATOM 1841 C CA . ALA A 1 236 ? 43.520 4.019 -71.465 1.00 95.69 236 ALA A CA 1
ATOM 1842 C C . ALA A 1 236 ? 44.016 5.240 -72.264 1.00 95.69 236 ALA A C 1
ATOM 1844 O O . ALA A 1 236 ? 44.676 5.084 -73.296 1.00 95.69 236 ALA A O 1
ATOM 1845 N N . LEU A 1 237 ? 43.762 6.459 -71.774 1.00 95.38 237 LEU A N 1
ATOM 1846 C CA . LEU A 1 237 ? 44.262 7.697 -72.382 1.00 95.38 237 LEU A CA 1
ATOM 1847 C C . LEU A 1 237 ? 45.790 7.762 -72.375 1.00 95.38 237 LEU A C 1
ATOM 1849 O O . LEU A 1 237 ? 46.384 8.209 -73.355 1.00 95.38 237 LEU A O 1
ATOM 1853 N N . ARG A 1 238 ? 46.441 7.295 -71.306 1.00 96.50 238 ARG A N 1
ATOM 1854 C CA . ARG A 1 238 ? 47.904 7.225 -71.221 1.00 96.50 238 ARG A CA 1
ATOM 1855 C C . ARG A 1 238 ? 48.480 6.281 -72.275 1.00 96.50 238 ARG A C 1
ATOM 1857 O O . ARG A 1 238 ? 49.453 6.648 -72.932 1.00 96.50 238 ARG A O 1
ATOM 1864 N N . ILE A 1 239 ? 47.877 5.106 -72.465 1.00 95.62 239 ILE A N 1
ATOM 1865 C CA . ILE A 1 239 ? 48.271 4.158 -73.520 1.00 95.62 239 ILE A CA 1
ATOM 1866 C C . ILE A 1 239 ? 48.095 4.804 -74.900 1.00 95.62 239 ILE A C 1
ATOM 1868 O O . ILE A 1 239 ? 49.027 4.794 -75.703 1.00 95.62 239 ILE A O 1
ATOM 1872 N N . HIS A 1 240 ? 46.942 5.431 -75.158 1.00 95.38 240 HIS A N 1
ATOM 1873 C CA . HIS A 1 240 ? 46.681 6.117 -76.425 1.00 95.38 240 HIS A CA 1
ATOM 1874 C C . HIS A 1 240 ? 47.672 7.262 -76.679 1.00 95.38 240 HIS A C 1
ATOM 1876 O O . HIS A 1 240 ? 48.180 7.409 -77.787 1.00 95.38 240 HIS A O 1
ATOM 1882 N N . HIS A 1 241 ? 47.979 8.070 -75.662 1.00 94.88 241 HIS A N 1
ATOM 1883 C CA . HIS A 1 241 ? 48.980 9.127 -75.774 1.00 94.88 241 HIS A CA 1
ATOM 1884 C C . HIS A 1 241 ? 50.364 8.543 -76.078 1.00 94.88 241 HIS A C 1
ATOM 1886 O O . HIS A 1 241 ? 51.076 9.094 -76.916 1.00 94.88 241 HIS A O 1
ATOM 1892 N N . SER A 1 242 ? 50.758 7.444 -75.430 1.00 95.69 242 SER A N 1
ATOM 1893 C CA . SER A 1 242 ? 52.036 6.782 -75.714 1.00 95.69 242 SER A CA 1
ATOM 1894 C C . SER A 1 242 ? 52.115 6.336 -77.175 1.00 95.69 242 SER A C 1
ATOM 1896 O O . SER A 1 242 ? 53.084 6.661 -77.853 1.00 95.69 242 SER A O 1
ATOM 1898 N N . ALA A 1 243 ? 51.070 5.672 -77.680 1.00 95.00 243 ALA A N 1
ATOM 1899 C CA . ALA A 1 243 ? 50.997 5.227 -79.072 1.00 95.00 243 ALA A CA 1
ATOM 1900 C C . ALA A 1 243 ? 51.010 6.402 -80.065 1.00 95.00 243 ALA A C 1
ATOM 1902 O O . ALA A 1 243 ? 51.705 6.362 -81.076 1.00 95.00 243 ALA A O 1
ATOM 1903 N N . LEU A 1 244 ? 50.278 7.482 -79.772 1.00 95.12 244 LEU A N 1
ATOM 1904 C CA . LEU A 1 244 ? 50.276 8.682 -80.610 1.00 95.12 244 LEU A CA 1
ATOM 1905 C C . LEU A 1 244 ? 51.645 9.379 -80.614 1.00 95.12 244 LEU A C 1
ATOM 1907 O O . LEU A 1 244 ? 52.067 9.898 -81.643 1.00 95.12 244 LEU A O 1
ATOM 1911 N N . SER A 1 245 ? 52.344 9.384 -79.477 1.00 95.56 245 SER A N 1
ATOM 1912 C CA . SER A 1 245 ? 53.702 9.923 -79.372 1.00 95.56 245 SER A CA 1
ATOM 1913 C C . SER A 1 245 ? 54.696 9.115 -80.205 1.00 95.56 245 SER A C 1
ATOM 1915 O O . SER A 1 245 ? 55.544 9.707 -80.865 1.00 95.56 245 SER A O 1
ATOM 1917 N N . GLU A 1 246 ? 54.581 7.786 -80.203 1.00 95.38 246 GLU A N 1
ATOM 1918 C CA . GLU A 1 246 ? 55.392 6.896 -81.044 1.00 95.38 246 GLU A CA 1
ATOM 1919 C C . GLU A 1 246 ? 55.121 7.151 -82.533 1.00 95.38 246 GLU A C 1
ATOM 1921 O O . GLU A 1 246 ? 56.053 7.413 -83.289 1.00 95.38 246 GLU A O 1
ATOM 1926 N N . GLN A 1 247 ? 53.847 7.223 -82.938 1.00 94.88 247 GLN A N 1
ATOM 1927 C CA . GLN A 1 247 ? 53.468 7.590 -84.309 1.00 94.88 247 GLN A CA 1
ATOM 1928 C C . GLN A 1 247 ? 53.984 8.974 -84.720 1.00 94.88 247 GLN A C 1
ATOM 1930 O O . GLN A 1 247 ? 54.349 9.180 -85.878 1.00 94.88 247 GLN A O 1
ATOM 1935 N N . HIS A 1 248 ? 53.996 9.940 -83.798 1.00 93.94 248 HIS A N 1
ATOM 1936 C CA . HIS A 1 248 ? 54.528 11.273 -84.061 1.00 93.94 248 HIS A CA 1
ATOM 1937 C C . HIS A 1 248 ? 56.039 11.243 -84.316 1.00 93.94 248 HIS A C 1
ATOM 1939 O O . HIS A 1 248 ? 56.493 11.860 -85.282 1.00 93.94 248 HIS A O 1
ATOM 1945 N N . GLU A 1 249 ? 56.809 10.518 -83.499 1.00 94.69 249 GLU A N 1
ATOM 1946 C CA . GLU A 1 249 ? 58.250 10.360 -83.729 1.00 94.69 249 GLU A CA 1
ATOM 1947 C C . GLU A 1 249 ? 58.530 9.578 -85.023 1.00 94.69 249 GLU A C 1
ATOM 1949 O O . GLU A 1 249 ? 59.343 10.037 -85.822 1.00 94.69 249 GLU A O 1
ATOM 1954 N N . GLU A 1 250 ? 57.788 8.505 -85.329 1.00 94.69 250 GLU A N 1
ATOM 1955 C CA . GLU A 1 250 ? 57.891 7.817 -86.629 1.00 94.69 250 GLU A CA 1
ATOM 1956 C C . GLU A 1 250 ? 57.618 8.766 -87.807 1.00 94.69 250 GLU A C 1
ATOM 1958 O O . GLU A 1 250 ? 58.336 8.771 -88.810 1.00 94.69 250 GLU A O 1
ATOM 1963 N N . ALA A 1 251 ? 56.560 9.579 -87.719 1.00 93.06 251 ALA A N 1
ATOM 1964 C CA . ALA A 1 251 ? 56.207 10.532 -88.767 1.00 93.06 251 ALA A CA 1
ATOM 1965 C C . ALA A 1 251 ? 57.292 11.602 -88.945 1.00 93.06 251 ALA A C 1
ATOM 1967 O O . ALA A 1 251 ? 57.589 12.001 -90.073 1.00 93.06 251 ALA A O 1
ATOM 1968 N N . LYS A 1 252 ? 57.905 12.049 -87.848 1.00 95.56 252 LYS A N 1
ATOM 1969 C CA . LYS A 1 252 ? 59.021 12.996 -87.850 1.00 95.56 252 LYS A CA 1
ATOM 1970 C C . LYS A 1 252 ? 60.284 12.383 -88.453 1.00 95.56 252 LYS A C 1
ATOM 1972 O O . LYS A 1 252 ? 60.930 13.052 -89.255 1.00 95.56 252 LYS A O 1
ATOM 1977 N N . GLU A 1 253 ? 60.606 11.126 -88.150 1.00 94.00 253 GLU A N 1
ATOM 1978 C CA . GLU A 1 253 ? 61.706 10.399 -88.797 1.00 94.00 253 GLU A CA 1
ATOM 1979 C C . GLU A 1 253 ? 61.477 10.267 -90.307 1.00 94.00 253 GLU A C 1
ATOM 1981 O O . GLU A 1 253 ? 62.354 10.638 -91.088 1.00 94.00 253 GLU A O 1
ATOM 1986 N N . ARG A 1 254 ? 60.273 9.862 -90.740 1.00 93.81 254 ARG A N 1
ATOM 1987 C CA . ARG A 1 254 ? 59.907 9.821 -92.171 1.00 93.81 254 ARG A CA 1
ATOM 1988 C C . ARG A 1 254 ? 59.985 11.199 -92.830 1.00 93.81 254 ARG A C 1
ATOM 1990 O O . ARG A 1 254 ? 60.398 11.313 -93.984 1.00 93.81 254 ARG A O 1
ATOM 1997 N N . LEU A 1 255 ? 59.594 12.262 -92.126 1.00 93.50 255 LEU A N 1
ATOM 1998 C CA . LEU A 1 255 ? 59.709 13.632 -92.629 1.00 93.50 255 LEU A CA 1
ATOM 1999 C C . LEU A 1 255 ? 61.177 14.046 -92.800 1.00 93.50 255 LEU A C 1
ATOM 2001 O O . LEU A 1 255 ? 61.523 14.665 -93.801 1.00 93.50 255 LEU A O 1
ATOM 2005 N N . ILE A 1 256 ? 62.048 13.693 -91.852 1.00 93.69 256 ILE A N 1
ATOM 2006 C CA . ILE A 1 256 ? 63.493 13.926 -91.968 1.00 93.69 256 ILE A CA 1
ATOM 2007 C C . ILE A 1 256 ? 64.049 13.137 -93.154 1.00 93.69 256 ILE A C 1
ATOM 2009 O O . ILE A 1 256 ? 64.741 13.717 -93.986 1.00 93.69 256 ILE A O 1
ATOM 2013 N N . GLU A 1 257 ? 63.710 11.854 -93.279 1.00 93.06 257 GLU A N 1
ATOM 2014 C CA . GLU A 1 257 ? 64.155 11.009 -94.387 1.00 93.06 257 GLU A CA 1
ATOM 2015 C C . GLU A 1 257 ? 63.734 11.604 -95.739 1.00 93.06 257 GLU A C 1
ATOM 2017 O O . GLU A 1 257 ? 64.583 11.872 -96.588 1.00 93.06 257 GLU A O 1
ATOM 2022 N N . THR A 1 258 ? 62.449 11.914 -95.920 1.00 91.75 258 THR A N 1
ATOM 2023 C CA . THR A 1 258 ? 61.941 12.543 -97.153 1.00 91.75 258 THR A CA 1
ATOM 2024 C C . THR A 1 258 ? 62.548 13.923 -97.408 1.00 91.75 258 THR A C 1
ATOM 2026 O O . THR A 1 258 ? 62.856 14.238 -98.554 1.00 91.75 258 THR A O 1
ATOM 2029 N N . SER A 1 259 ? 62.794 14.727 -96.370 1.00 93.06 259 SER A N 1
ATOM 2030 C CA . SER A 1 259 ? 63.499 16.010 -96.487 1.00 93.06 259 SER A CA 1
ATOM 2031 C C . SER A 1 259 ? 64.950 15.824 -96.946 1.00 93.06 259 SER A C 1
ATOM 2033 O O . SER A 1 259 ? 65.401 16.518 -97.853 1.00 93.06 259 SER A O 1
ATOM 2035 N N . THR A 1 260 ? 65.679 14.841 -96.405 1.00 92.12 260 THR A N 1
ATOM 2036 C CA . THR A 1 260 ? 67.049 14.529 -96.853 1.00 92.12 260 THR A CA 1
ATOM 2037 C C . THR A 1 260 ? 67.085 13.975 -98.276 1.00 92.12 260 THR A C 1
ATOM 2039 O O . THR A 1 260 ? 67.969 14.344 -99.051 1.00 92.12 260 THR A O 1
ATOM 2042 N N . GLN A 1 261 ? 66.108 13.146 -98.657 1.00 91.81 261 GLN A N 1
ATOM 2043 C CA . GLN A 1 261 ? 65.942 12.686 -100.035 1.00 91.81 261 GLN A CA 1
ATOM 2044 C C . GLN A 1 261 ? 65.664 13.870 -100.964 1.00 91.81 261 GLN A C 1
ATOM 2046 O O . GLN A 1 261 ? 66.318 13.996 -101.996 1.00 91.81 261 GLN A O 1
ATOM 2051 N N . LEU A 1 262 ? 64.764 14.779 -100.573 1.00 91.75 262 LEU A N 1
ATOM 2052 C CA . LEU A 1 262 ? 64.465 15.996 -101.322 1.00 91.75 262 LEU A CA 1
ATOM 2053 C C . LEU A 1 262 ? 65.718 16.865 -101.487 1.00 91.75 262 LEU A C 1
ATOM 2055 O O . LEU A 1 262 ? 66.040 17.251 -102.607 1.00 91.75 262 LEU A O 1
ATOM 2059 N N . GLN A 1 263 ? 66.468 17.108 -100.410 1.00 92.44 263 GLN A N 1
ATOM 2060 C CA . GLN A 1 263 ? 67.739 17.836 -100.434 1.00 92.44 263 GLN A CA 1
ATOM 2061 C C . GLN A 1 263 ? 68.737 17.181 -101.403 1.00 92.44 263 GLN A C 1
ATOM 2063 O O . GLN A 1 263 ? 69.325 17.860 -102.237 1.00 92.44 263 GLN A O 1
ATOM 2068 N N . SER A 1 264 ? 68.874 15.853 -101.357 1.00 91.00 264 SER A N 1
ATOM 2069 C CA . SER A 1 264 ? 69.743 15.109 -102.272 1.00 91.00 264 SER A CA 1
ATOM 2070 C C . SER A 1 264 ? 69.292 15.235 -103.730 1.00 91.00 264 SER A C 1
ATOM 2072 O O . SER A 1 264 ? 70.126 15.467 -104.606 1.00 91.00 264 SER A O 1
ATOM 2074 N N . THR A 1 265 ? 67.986 15.137 -104.006 1.00 88.19 265 THR A N 1
ATOM 2075 C CA . THR A 1 265 ? 67.449 15.362 -105.357 1.00 88.19 265 THR A CA 1
ATOM 2076 C C . THR A 1 265 ? 67.655 16.801 -105.820 1.00 88.19 265 THR A C 1
ATOM 2078 O O . THR A 1 265 ? 67.990 17.006 -106.983 1.00 88.19 265 THR A O 1
ATOM 2081 N N . GLN A 1 266 ? 67.543 17.781 -104.919 1.00 91.50 266 GLN A N 1
ATOM 2082 C CA . GLN A 1 266 ? 67.819 19.187 -105.199 1.00 91.50 266 GLN A CA 1
ATOM 2083 C C . GLN A 1 266 ? 69.300 19.408 -105.526 1.00 91.50 266 GLN A C 1
ATOM 2085 O O . GLN A 1 266 ? 69.616 20.098 -106.491 1.00 91.50 266 GLN A O 1
ATOM 2090 N N . ASP A 1 267 ? 70.218 18.788 -104.784 1.00 89.62 267 ASP A N 1
ATOM 2091 C CA . ASP A 1 267 ? 71.654 18.839 -105.074 1.00 89.62 267 ASP A CA 1
ATOM 2092 C C . ASP A 1 267 ? 71.983 18.184 -106.422 1.00 89.62 267 ASP A C 1
ATOM 2094 O O . ASP A 1 267 ? 72.830 18.677 -107.172 1.00 89.62 267 ASP A O 1
ATOM 2098 N N . LEU A 1 268 ? 71.310 17.076 -106.749 1.00 89.94 268 LEU A N 1
ATOM 2099 C CA . LEU A 1 268 ? 71.442 16.408 -108.042 1.00 89.94 268 LEU A CA 1
ATOM 2100 C C . LEU A 1 268 ? 70.934 17.304 -109.179 1.00 89.94 268 LEU A C 1
ATOM 2102 O O . LEU A 1 268 ? 71.605 17.434 -110.201 1.00 89.94 268 LEU A O 1
ATOM 2106 N N . LEU A 1 269 ? 69.784 17.952 -108.981 1.00 89.44 269 LEU A N 1
ATOM 2107 C CA . LEU A 1 269 ? 69.210 18.912 -109.920 1.00 89.44 269 LEU A CA 1
ATOM 2108 C C . LEU A 1 269 ? 70.168 20.087 -110.145 1.00 89.44 269 LEU A C 1
ATOM 2110 O O . LEU A 1 269 ? 70.504 20.373 -111.286 1.00 89.44 269 LEU A O 1
ATOM 2114 N N . ASN A 1 270 ? 70.703 20.682 -109.074 1.00 89.00 270 ASN A N 1
ATOM 2115 C CA . ASN A 1 270 ? 71.689 21.763 -109.156 1.00 89.00 270 ASN A CA 1
ATOM 2116 C C . ASN A 1 270 ? 72.953 21.332 -109.924 1.00 89.00 270 ASN A C 1
ATOM 2118 O O . ASN A 1 270 ? 73.528 22.120 -110.673 1.00 89.00 270 ASN A O 1
ATOM 2122 N N . LYS A 1 271 ? 73.407 20.078 -109.769 1.00 89.19 271 LYS A N 1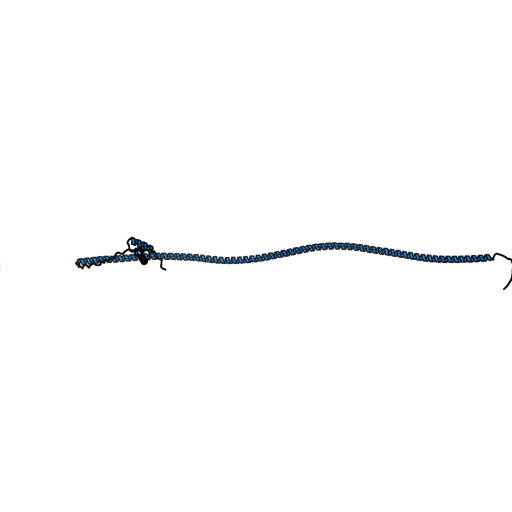
ATOM 2123 C CA . LYS A 1 271 ? 74.514 19.533 -110.576 1.00 89.19 271 LYS A CA 1
ATOM 2124 C C . LYS A 1 271 ? 74.147 19.448 -112.055 1.00 89.19 271 LYS A C 1
ATOM 2126 O O . LYS A 1 271 ? 74.976 19.817 -112.882 1.00 89.19 271 LYS A O 1
ATOM 2131 N N . TYR A 1 272 ? 72.948 18.971 -112.383 1.00 88.19 272 TYR A N 1
ATOM 2132 C CA . TYR A 1 272 ? 72.472 18.925 -113.766 1.00 88.19 272 TYR A CA 1
ATOM 2133 C C . TYR A 1 272 ? 72.284 20.323 -114.364 1.00 88.19 272 TYR A C 1
ATOM 2135 O O . TYR A 1 272 ? 72.655 20.525 -115.516 1.00 88.19 272 TYR A O 1
ATOM 2143 N N . ASP A 1 273 ? 71.798 21.295 -113.592 1.00 87.81 273 ASP A N 1
ATOM 2144 C CA . ASP A 1 273 ? 71.705 22.696 -114.017 1.00 87.81 273 ASP A CA 1
ATOM 2145 C C . ASP A 1 273 ? 73.095 23.289 -114.283 1.00 87.81 273 ASP A C 1
ATOM 2147 O O . ASP A 1 273 ? 73.330 23.851 -115.351 1.00 87.81 273 ASP A O 1
ATOM 2151 N N . ASN A 1 274 ? 74.064 23.066 -113.389 1.00 85.19 274 ASN A N 1
ATOM 2152 C CA . ASN A 1 274 ? 75.453 23.474 -113.620 1.00 85.19 274 ASN A CA 1
ATOM 2153 C C . ASN A 1 274 ? 76.046 22.805 -114.871 1.00 85.19 274 ASN A C 1
ATOM 2155 O O . ASN A 1 274 ? 76.757 23.453 -115.637 1.00 85.19 274 ASN A O 1
ATOM 2159 N N . GLN A 1 275 ? 75.746 21.521 -115.100 1.00 86.19 275 GLN A N 1
ATOM 2160 C CA . GLN A 1 275 ? 76.155 20.810 -116.315 1.00 86.19 275 GLN A CA 1
ATOM 2161 C C . GLN A 1 275 ? 75.506 21.401 -117.573 1.00 86.19 275 GLN A C 1
ATOM 2163 O O . GLN A 1 275 ? 76.169 21.550 -118.601 1.00 86.19 275 GLN A O 1
ATOM 2168 N N . LEU A 1 276 ? 74.223 21.764 -117.510 1.00 84.19 276 LEU A N 1
ATOM 2169 C CA . LEU A 1 276 ? 73.523 22.448 -118.595 1.00 84.19 276 LEU A CA 1
ATOM 2170 C C . LEU A 1 276 ? 74.141 23.816 -118.889 1.00 84.19 276 LEU A C 1
ATOM 2172 O O . LEU A 1 276 ? 74.284 24.168 -120.060 1.00 84.19 276 LEU A O 1
ATOM 2176 N N . ASP A 1 277 ? 74.548 24.561 -117.864 1.00 84.25 277 ASP A N 1
ATOM 2177 C CA . ASP A 1 277 ? 75.241 25.836 -118.032 1.00 84.25 277 ASP A CA 1
ATOM 2178 C C . ASP A 1 277 ? 76.647 25.654 -118.619 1.00 84.25 277 ASP A C 1
ATOM 2180 O O . ASP A 1 277 ? 77.015 26.387 -119.540 1.00 84.25 277 ASP A O 1
ATOM 2184 N N . THR A 1 278 ? 77.408 24.632 -118.202 1.00 84.06 278 THR A N 1
ATOM 2185 C CA . THR A 1 278 ? 78.681 24.296 -118.866 1.00 84.06 278 THR A CA 1
ATOM 2186 C C . THR A 1 278 ? 78.471 23.916 -120.327 1.00 84.06 278 THR A C 1
ATOM 2188 O O . THR A 1 278 ? 79.153 24.457 -121.190 1.00 84.06 278 THR A O 1
ATOM 2191 N N . LEU A 1 279 ? 77.468 23.089 -120.639 1.00 81.62 279 LEU A N 1
ATOM 2192 C CA . LEU A 1 279 ? 77.135 22.712 -122.016 1.00 81.62 279 LEU A CA 1
ATOM 2193 C C . LEU A 1 279 ? 76.657 23.914 -122.843 1.00 81.62 279 LEU A C 1
ATOM 2195 O O . LEU A 1 279 ? 76.936 24.000 -124.038 1.00 81.62 279 LEU A O 1
ATOM 2199 N N . ARG A 1 280 ? 75.943 24.870 -122.235 1.00 83.75 280 ARG A N 1
ATOM 2200 C CA . ARG A 1 280 ? 75.584 26.140 -122.884 1.00 83.75 280 ARG A CA 1
ATOM 2201 C C . ARG A 1 280 ? 76.814 26.982 -123.197 1.00 83.75 280 ARG A C 1
ATOM 2203 O O . ARG A 1 280 ? 76.887 27.522 -124.301 1.00 83.75 280 ARG A O 1
ATOM 2210 N N . ASN A 1 281 ? 77.758 27.081 -122.264 1.00 81.75 281 ASN A N 1
ATOM 2211 C CA . ASN A 1 281 ? 79.010 27.808 -122.462 1.00 81.75 281 ASN A CA 1
ATOM 2212 C C . ASN A 1 281 ? 79.863 27.143 -123.545 1.00 81.75 281 ASN A C 1
ATOM 2214 O O . ASN A 1 281 ? 80.253 27.824 -124.490 1.00 81.75 281 ASN A O 1
ATOM 2218 N N . GLU A 1 282 ? 80.038 25.822 -123.499 1.00 82.81 282 GLU A N 1
ATOM 2219 C CA . GLU A 1 282 ? 80.712 25.044 -124.545 1.00 82.81 282 GLU A CA 1
ATOM 2220 C C . GLU A 1 282 ? 80.034 25.228 -125.903 1.00 82.81 282 GLU A C 1
ATOM 2222 O O . GLU A 1 282 ? 80.705 25.489 -126.895 1.00 82.81 282 GLU A O 1
ATOM 2227 N N . LYS A 1 283 ? 78.696 25.179 -125.971 1.00 82.00 283 LYS A N 1
ATOM 2228 C CA . LYS A 1 283 ? 77.946 25.494 -127.197 1.00 82.00 283 LYS A CA 1
ATOM 2229 C C . LYS A 1 283 ? 78.227 26.918 -127.682 1.00 82.00 283 LYS A C 1
ATOM 2231 O O . LYS A 1 283 ? 78.326 27.137 -128.890 1.00 82.00 283 LYS A O 1
ATOM 2236 N N . SER A 1 284 ? 78.330 27.889 -126.775 1.00 81.75 284 SER A N 1
ATOM 2237 C CA . SER A 1 284 ? 78.664 29.272 -127.124 1.00 81.75 284 SER A CA 1
ATOM 2238 C C . SER A 1 284 ? 80.091 29.385 -127.670 1.00 81.75 284 SER A C 1
ATOM 2240 O O . SER A 1 284 ? 80.286 30.016 -128.707 1.00 81.75 284 SER A O 1
ATOM 2242 N N . GLU A 1 285 ? 81.063 28.699 -127.062 1.00 80.25 285 GLU A N 1
ATOM 2243 C CA . GLU A 1 285 ? 82.454 28.645 -127.518 1.00 80.25 285 GLU A CA 1
ATOM 2244 C C . GLU A 1 285 ? 82.567 27.934 -128.864 1.00 80.25 285 GLU A C 1
ATOM 2246 O O . GLU A 1 285 ? 83.221 28.442 -129.773 1.00 80.25 285 GLU A O 1
ATOM 2251 N N . LEU A 1 286 ? 81.866 26.810 -129.044 1.00 80.06 286 LEU A N 1
ATOM 2252 C CA . LEU A 1 286 ? 81.764 26.121 -130.328 1.00 80.06 286 LEU A CA 1
ATOM 2253 C C . LEU A 1 286 ? 81.166 27.043 -131.389 1.00 80.06 286 LEU A C 1
ATOM 2255 O O . LEU A 1 286 ? 81.661 27.080 -132.509 1.00 80.06 286 LEU A O 1
ATOM 2259 N N . SER A 1 287 ? 80.128 27.808 -131.045 1.00 80.12 287 SER A N 1
ATOM 2260 C CA . SER A 1 287 ? 79.510 28.771 -131.957 1.00 80.12 287 SER A CA 1
ATOM 2261 C C . SER A 1 287 ? 80.457 29.919 -132.316 1.00 80.12 287 SER A C 1
ATOM 2263 O O . SER A 1 287 ? 80.457 30.356 -133.468 1.00 80.12 287 SER A O 1
ATOM 2265 N N . VAL A 1 288 ? 81.266 30.406 -131.371 1.00 79.62 288 VAL A N 1
ATOM 2266 C CA . VAL A 1 288 ? 82.299 31.423 -131.622 1.00 79.62 288 VAL A CA 1
ATOM 2267 C C . VAL A 1 288 ? 83.410 30.855 -132.503 1.00 79.62 288 VAL A C 1
ATOM 2269 O O . VAL A 1 288 ? 83.772 31.487 -133.493 1.00 79.62 288 VAL A O 1
ATOM 2272 N N . ASN A 1 289 ? 83.898 29.648 -132.212 1.00 77.25 289 ASN A N 1
ATOM 2273 C CA . ASN A 1 289 ? 84.881 28.947 -133.038 1.00 77.25 289 ASN A CA 1
ATOM 2274 C C . ASN A 1 289 ? 84.351 28.673 -134.447 1.00 77.25 289 ASN A C 1
ATOM 2276 O O . ASN A 1 289 ? 85.082 28.854 -135.416 1.00 77.25 289 ASN A O 1
ATOM 2280 N N . HIS A 1 290 ? 83.077 28.300 -134.580 1.00 76.88 290 HIS A N 1
ATOM 2281 C CA . HIS A 1 290 ? 82.431 28.110 -135.874 1.00 76.88 290 HIS A CA 1
ATOM 2282 C C . HIS A 1 290 ? 82.383 29.419 -136.670 1.00 76.88 290 HIS A C 1
ATOM 2284 O O . HIS A 1 290 ? 82.791 29.427 -137.824 1.00 76.88 290 HIS A O 1
ATOM 2290 N N . ARG A 1 291 ? 82.018 30.546 -136.035 1.00 77.06 291 ARG A N 1
ATOM 2291 C CA . ARG A 1 291 ? 82.106 31.882 -136.659 1.00 77.06 291 ARG A CA 1
ATOM 2292 C C . ARG A 1 291 ? 83.531 32.265 -137.050 1.00 77.06 291 ARG A C 1
ATOM 2294 O O . ARG A 1 291 ? 83.733 32.911 -138.074 1.00 77.06 291 ARG A O 1
ATOM 2301 N N . LEU A 1 292 ? 84.525 31.916 -136.234 1.00 78.06 292 LEU A N 1
ATOM 2302 C CA . LEU A 1 292 ? 85.928 32.206 -136.526 1.00 78.06 292 LEU A CA 1
ATOM 2303 C C . LEU A 1 292 ? 86.420 31.389 -137.731 1.00 78.06 292 LEU A C 1
ATOM 2305 O O . LEU A 1 292 ? 87.114 31.920 -138.594 1.00 78.06 292 LEU A O 1
ATOM 2309 N N . LEU A 1 293 ? 86.025 30.115 -137.808 1.00 74.19 293 LEU A N 1
ATOM 2310 C CA . LEU A 1 293 ? 86.269 29.232 -138.949 1.00 74.19 293 LEU A CA 1
ATOM 2311 C C . LEU A 1 293 ? 85.553 29.725 -140.209 1.00 74.19 293 LEU A C 1
ATOM 2313 O O . LEU A 1 293 ? 86.196 29.790 -141.248 1.00 74.19 293 LEU A O 1
ATOM 2317 N N . GLU A 1 294 ? 84.285 30.135 -140.119 1.00 74.44 294 GLU A N 1
ATOM 2318 C CA . GLU A 1 294 ? 83.551 30.789 -141.215 1.00 74.44 294 GLU A CA 1
ATOM 2319 C C . GLU A 1 294 ? 84.276 32.042 -141.708 1.00 74.44 294 GLU A C 1
ATOM 2321 O O . GLU A 1 294 ? 84.433 32.234 -142.910 1.00 74.44 294 GLU A O 1
ATOM 2326 N N . LYS A 1 295 ? 84.768 32.885 -140.792 1.00 77.19 295 LYS A N 1
ATOM 2327 C CA . LYS A 1 295 ? 85.523 34.088 -141.150 1.00 77.19 295 LYS A CA 1
ATOM 2328 C C . LYS A 1 295 ? 86.848 33.748 -141.834 1.00 77.19 295 LYS A C 1
ATOM 2330 O O . LYS A 1 295 ? 87.166 34.340 -142.857 1.00 77.19 295 LYS A O 1
ATOM 2335 N N . ASN A 1 296 ? 87.597 32.776 -141.314 1.00 75.75 296 ASN A N 1
ATOM 2336 C CA . ASN A 1 296 ? 88.838 32.312 -141.939 1.00 75.75 296 ASN A CA 1
ATOM 2337 C C . ASN A 1 296 ? 88.582 31.671 -143.313 1.00 75.75 296 ASN A C 1
ATOM 2339 O O . ASN A 1 296 ? 89.384 31.851 -144.229 1.00 75.75 296 ASN A O 1
ATOM 2343 N N . LEU A 1 297 ? 87.464 30.953 -143.467 1.00 76.12 297 LEU A N 1
ATOM 2344 C CA . LEU A 1 297 ? 87.017 30.406 -144.744 1.00 76.12 297 LEU A CA 1
ATOM 2345 C C . LEU A 1 297 ? 86.712 31.547 -145.721 1.00 76.12 297 LEU A C 1
ATOM 2347 O O . LEU A 1 297 ? 87.286 31.572 -146.802 1.00 76.12 297 LEU A O 1
ATOM 2351 N N . SER A 1 298 ? 85.931 32.544 -145.302 1.00 75.25 298 SER A N 1
ATOM 2352 C CA . SER A 1 298 ? 85.613 33.732 -146.101 1.00 75.25 298 SER A CA 1
ATOM 2353 C C . SER A 1 298 ? 86.859 34.540 -146.491 1.00 75.25 298 SER A C 1
ATOM 2355 O O . SER A 1 298 ? 86.965 34.977 -147.635 1.00 75.25 298 SER A O 1
ATOM 2357 N N . ASP A 1 299 ? 87.833 34.698 -145.591 1.00 75.44 299 ASP A N 1
ATOM 2358 C CA . ASP A 1 299 ? 89.108 35.362 -145.889 1.00 75.44 299 ASP A CA 1
ATOM 2359 C C . ASP A 1 299 ? 89.946 34.540 -146.886 1.00 75.44 299 ASP A C 1
ATOM 2361 O O . ASP A 1 299 ? 90.611 35.098 -147.764 1.00 75.44 299 ASP A O 1
ATOM 2365 N N . SER A 1 300 ? 89.901 33.206 -146.795 1.00 67.38 300 SER A N 1
ATOM 2366 C CA . SER A 1 300 ? 90.564 32.314 -147.753 1.00 67.38 300 SER A CA 1
ATOM 2367 C C . SER A 1 300 ? 89.879 32.315 -149.125 1.00 67.38 300 SER A C 1
ATOM 2369 O O . SER A 1 300 ? 90.569 32.386 -150.140 1.00 67.38 300 SER A O 1
ATOM 2371 N N . GLU A 1 301 ? 88.546 32.354 -149.166 1.00 72.06 301 GLU A N 1
ATOM 2372 C CA . GLU A 1 301 ? 87.742 32.523 -150.381 1.00 72.06 301 GLU A CA 1
ATOM 2373 C C . GLU A 1 301 ? 88.011 33.888 -151.030 1.00 72.06 301 GLU A C 1
ATOM 2375 O O . GLU A 1 301 ? 88.200 33.966 -152.243 1.00 72.06 301 GLU A O 1
ATOM 2380 N N . GLY A 1 302 ? 88.145 34.954 -150.231 1.00 71.00 302 GLY A N 1
ATOM 2381 C CA . GLY A 1 302 ? 88.555 36.282 -150.695 1.00 71.00 302 GLY A CA 1
ATOM 2382 C C . GLY A 1 302 ? 89.975 36.305 -151.273 1.00 71.00 302 GLY A C 1
ATOM 2383 O O . GLY A 1 302 ? 90.222 36.936 -152.303 1.00 71.00 302 GLY A O 1
ATOM 2384 N N . LYS A 1 303 ? 90.911 35.559 -150.674 1.00 73.56 303 LYS A N 1
ATOM 2385 C CA . LYS A 1 303 ? 92.269 35.370 -151.215 1.00 73.56 303 LYS A CA 1
ATOM 2386 C C . LYS A 1 303 ? 92.271 34.606 -152.536 1.00 73.56 303 LYS A C 1
ATOM 2388 O O . LYS A 1 303 ? 93.006 34.977 -153.449 1.00 73.56 303 LYS A O 1
ATOM 2393 N N . VAL A 1 304 ? 91.450 33.562 -152.648 1.00 69.69 304 VAL A N 1
ATOM 2394 C CA . VAL A 1 304 ? 91.272 32.809 -153.896 1.00 69.69 304 VAL A CA 1
ATOM 2395 C C . VAL A 1 304 ? 90.671 33.715 -154.969 1.00 69.69 304 VAL A C 1
ATOM 2397 O O . VAL A 1 304 ? 91.191 33.745 -156.080 1.00 69.69 304 VAL A O 1
ATOM 2400 N N . ALA A 1 305 ? 89.660 34.524 -154.645 1.00 67.56 305 ALA A N 1
ATOM 2401 C CA . ALA A 1 305 ? 89.059 35.471 -155.584 1.00 67.56 305 ALA A CA 1
ATOM 2402 C C . ALA A 1 305 ? 90.069 36.511 -156.106 1.00 67.56 305 ALA A C 1
ATOM 2404 O O . ALA A 1 305 ? 90.125 36.748 -157.313 1.00 67.56 305 ALA A O 1
ATOM 2405 N N . LEU A 1 306 ? 90.923 37.063 -155.236 1.00 71.31 306 LEU A N 1
ATOM 2406 C CA . LEU A 1 306 ? 92.002 37.982 -155.6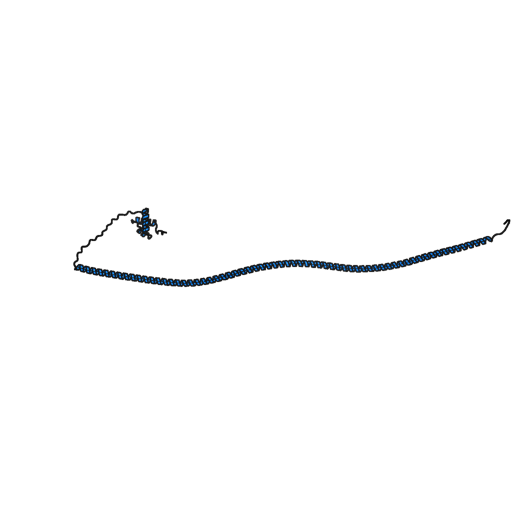31 1.00 71.31 306 LEU A CA 1
ATOM 2407 C C . LEU A 1 306 ? 93.043 37.310 -156.539 1.00 71.31 306 LEU A C 1
ATOM 2409 O O . LEU A 1 306 ? 93.392 37.863 -157.579 1.00 71.31 306 LEU A O 1
ATOM 2413 N N . LEU A 1 307 ? 93.482 36.091 -156.208 1.00 66.31 307 LEU A N 1
ATOM 2414 C CA . LEU A 1 307 ? 94.402 35.317 -157.056 1.00 66.31 307 LEU A CA 1
ATOM 2415 C C . LEU A 1 307 ? 93.775 34.943 -158.409 1.00 66.31 307 LEU A C 1
ATOM 2417 O O . LEU A 1 307 ? 94.465 34.882 -159.426 1.00 66.31 307 LEU A O 1
ATOM 2421 N N . THR A 1 308 ? 92.458 34.728 -158.442 1.00 67.00 308 THR A N 1
ATOM 2422 C CA . THR A 1 308 ? 91.712 34.438 -159.676 1.00 67.00 308 THR A CA 1
ATOM 2423 C C . THR A 1 308 ? 91.602 35.688 -160.556 1.00 67.00 308 THR A C 1
ATOM 2425 O O . THR A 1 308 ? 91.780 35.604 -161.770 1.00 67.00 308 THR A O 1
ATOM 2428 N N . GLN A 1 309 ? 91.391 36.863 -159.953 1.00 66.44 309 GLN A N 1
ATOM 2429 C CA . GLN A 1 309 ? 91.369 38.155 -160.646 1.00 66.44 309 GLN A CA 1
ATOM 2430 C C . GLN A 1 309 ? 92.752 38.541 -161.198 1.00 66.44 309 GLN A C 1
ATOM 2432 O O . GLN A 1 309 ? 92.859 39.091 -162.295 1.00 66.44 309 GLN A O 1
ATOM 2437 N N . GLU A 1 310 ? 93.820 38.227 -160.466 1.00 66.56 310 GLU A N 1
ATOM 2438 C CA . GLU A 1 310 ? 95.196 38.488 -160.894 1.00 66.56 310 GLU A CA 1
ATOM 2439 C C . GLU A 1 310 ? 95.627 37.567 -162.048 1.00 66.56 310 GLU A C 1
ATOM 2441 O O . GLU A 1 310 ? 96.251 38.038 -163.002 1.00 66.56 310 GLU A O 1
ATOM 2446 N N . ASN A 1 311 ? 95.181 36.303 -162.046 1.00 62.00 311 ASN A N 1
ATOM 2447 C CA . ASN A 1 311 ? 95.328 35.397 -163.191 1.00 62.00 311 ASN A CA 1
ATOM 2448 C C . ASN A 1 311 ? 94.572 35.894 -164.435 1.00 62.00 311 ASN A C 1
ATOM 2450 O O . ASN A 1 311 ? 95.152 35.946 -165.517 1.00 62.00 311 ASN A O 1
ATOM 2454 N N . GLN A 1 312 ? 93.325 36.356 -164.287 1.00 65.12 312 GLN A N 1
AT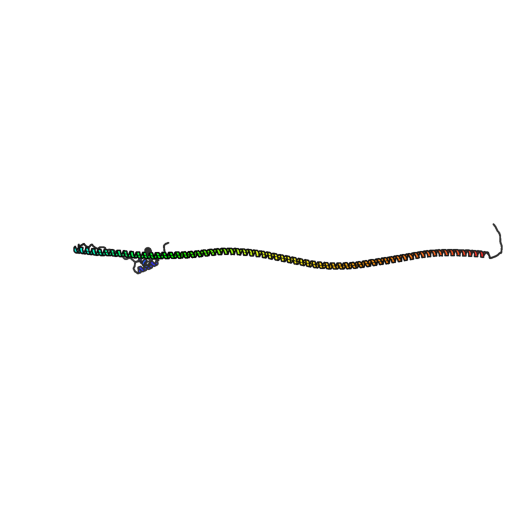OM 2455 C CA . GLN A 1 312 ? 92.551 36.913 -165.408 1.00 65.12 312 GLN A CA 1
ATOM 2456 C C . GLN A 1 312 ? 93.186 38.185 -165.998 1.00 65.12 312 GLN A C 1
ATOM 2458 O O . GLN A 1 312 ? 93.128 38.413 -167.207 1.00 65.12 312 GLN A O 1
ATOM 2463 N N . ARG A 1 313 ? 93.835 39.015 -165.168 1.00 63.34 313 ARG A N 1
ATOM 2464 C CA . ARG A 1 313 ? 94.548 40.217 -165.632 1.00 63.34 313 ARG A CA 1
ATOM 2465 C C . ARG A 1 313 ? 95.803 39.873 -166.440 1.00 63.34 313 ARG A C 1
ATOM 2467 O O . ARG A 1 313 ? 96.118 40.578 -167.397 1.00 63.34 313 ARG A O 1
ATOM 2474 N N . LEU A 1 314 ? 96.513 38.814 -166.053 1.00 61.94 314 LEU A N 1
ATOM 2475 C CA . LEU A 1 314 ? 97.711 38.340 -166.748 1.00 61.94 314 LEU A CA 1
ATOM 2476 C C . LEU A 1 314 ? 97.369 37.636 -168.071 1.00 61.94 314 LEU A C 1
ATOM 2478 O O . LEU A 1 314 ? 98.089 37.814 -169.052 1.00 61.94 314 LEU A O 1
ATOM 2482 N N . GLU A 1 315 ? 96.241 36.926 -168.141 1.00 59.38 315 GLU A N 1
ATOM 2483 C CA . GLU A 1 315 ? 95.751 36.308 -169.383 1.00 59.38 315 GLU A CA 1
ATOM 2484 C C . GLU A 1 315 ? 95.303 37.341 -170.436 1.00 59.38 315 GLU A C 1
ATOM 2486 O O . GLU A 1 315 ? 95.490 37.123 -171.633 1.00 59.38 315 GLU A O 1
ATOM 2491 N N . ALA A 1 316 ? 94.790 38.506 -170.023 1.00 58.38 316 ALA A N 1
ATOM 2492 C CA . ALA A 1 316 ? 94.289 39.533 -170.943 1.00 58.38 316 ALA A CA 1
ATOM 2493 C C . ALA A 1 316 ? 95.379 40.354 -171.670 1.00 58.38 316 ALA A C 1
ATOM 2495 O O . ALA A 1 316 ? 95.085 40.996 -172.676 1.00 58.38 316 ALA A O 1
ATOM 2496 N N . GLN A 1 317 ? 96.632 40.358 -171.201 1.00 54.84 317 GLN A N 1
ATOM 2497 C CA . GLN A 1 317 ? 97.706 41.173 -171.803 1.00 54.84 317 GLN A CA 1
ATOM 2498 C C . GLN A 1 317 ? 98.560 40.428 -172.845 1.00 54.84 317 GLN A C 1
ATOM 2500 O O . GLN A 1 317 ? 99.369 41.053 -173.527 1.00 54.84 317 GLN A O 1
ATOM 2505 N N . LEU A 1 318 ? 98.375 39.114 -173.013 1.00 55.84 318 LEU A N 1
ATOM 2506 C CA . LEU A 1 318 ? 99.227 38.263 -173.858 1.00 55.84 318 LEU A CA 1
ATOM 2507 C C . LEU A 1 318 ? 98.684 37.979 -175.276 1.00 55.84 318 LEU A C 1
ATOM 2509 O O . LEU A 1 318 ? 99.343 37.264 -176.029 1.00 55.84 318 LEU A O 1
ATOM 2513 N N . ALA A 1 319 ? 97.540 38.541 -175.695 1.00 48.62 319 ALA A N 1
ATOM 2514 C CA . ALA A 1 319 ? 96.914 38.180 -176.978 1.00 48.62 319 ALA A CA 1
ATOM 2515 C C . ALA A 1 319 ? 96.279 39.354 -177.774 1.00 48.62 319 ALA A C 1
ATOM 2517 O O . ALA A 1 319 ? 95.076 39.566 -177.659 1.00 48.62 319 ALA A O 1
ATOM 2518 N N . ALA A 1 320 ? 97.061 40.078 -178.610 1.00 39.00 320 ALA A N 1
ATOM 2519 C CA . ALA A 1 320 ? 96.783 40.382 -180.049 1.00 39.00 320 ALA A CA 1
ATOM 2520 C C . ALA A 1 320 ? 97.629 41.552 -180.670 1.00 39.00 320 ALA A C 1
ATOM 2522 O O . ALA A 1 320 ? 98.037 42.444 -179.929 1.00 39.00 320 ALA A O 1
ATOM 2523 N N . PRO A 1 321 ? 97.894 41.578 -182.011 1.00 53.62 321 PRO A N 1
ATOM 2524 C CA . PRO A 1 321 ? 98.962 42.351 -182.685 1.00 53.62 321 PRO A CA 1
ATOM 2525 C C . PRO A 1 321 ? 98.516 43.504 -183.646 1.00 53.62 321 PRO A C 1
ATOM 2527 O O . PRO A 1 321 ? 97.341 43.824 -183.770 1.00 53.62 321 PRO A O 1
ATOM 2530 N N . VAL A 1 322 ? 99.526 44.116 -184.294 1.00 45.12 322 VAL A N 1
ATOM 2531 C CA . VAL A 1 322 ? 99.727 45.451 -184.933 1.00 45.12 322 VAL A CA 1
ATOM 2532 C C . VAL A 1 322 ? 99.052 45.747 -186.300 1.00 45.12 322 VAL A C 1
ATOM 2534 O O . VAL A 1 322 ? 99.097 44.884 -187.170 1.00 45.12 322 VAL A O 1
ATOM 2537 N N . ASP A 1 323 ? 98.537 46.989 -186.494 1.00 41.62 323 ASP A N 1
ATOM 2538 C CA . ASP A 1 323 ? 98.840 48.027 -187.549 1.00 41.62 323 ASP A CA 1
ATOM 2539 C C . ASP A 1 323 ? 97.635 49.005 -187.777 1.00 41.62 323 ASP A C 1
ATOM 2541 O O . ASP A 1 323 ? 96.503 48.543 -187.834 1.00 41.62 323 ASP A O 1
ATOM 2545 N N . ARG A 1 324 ? 97.704 50.344 -187.975 1.00 42.75 324 ARG A N 1
ATOM 2546 C CA . ARG A 1 324 ? 98.788 51.342 -188.138 1.00 42.75 324 ARG A CA 1
ATOM 2547 C C . ARG A 1 324 ? 98.227 52.796 -188.120 1.00 42.75 324 ARG A C 1
ATOM 2549 O O . ARG A 1 324 ? 97.151 53.019 -188.662 1.00 42.75 324 ARG A O 1
ATOM 2556 N N . ALA A 1 325 ? 99.063 53.749 -187.661 1.00 39.12 325 ALA A N 1
ATOM 2557 C CA . ALA A 1 325 ? 99.082 55.221 -187.900 1.00 39.12 325 ALA A CA 1
ATOM 2558 C C . ALA A 1 325 ? 97.936 56.086 -187.322 1.00 39.12 325 ALA A C 1
ATOM 2560 O O . ALA A 1 325 ? 96.778 55.724 -187.431 1.00 39.12 325 ALA A O 1
ATOM 2561 N N . ALA A 1 326 ? 98.108 57.303 -186.794 1.00 40.00 326 ALA A N 1
ATOM 2562 C CA . ALA A 1 326 ? 99.181 58.270 -186.468 1.00 40.00 326 ALA A CA 1
ATOM 2563 C C . ALA A 1 326 ? 98.440 59.446 -185.736 1.00 40.00 326 ALA A C 1
ATOM 2565 O O . ALA A 1 326 ? 97.227 59.322 -185.557 1.00 40.00 326 ALA A O 1
ATOM 2566 N N . PRO A 1 327 ? 98.991 60.644 -185.443 1.00 53.94 327 PRO A N 1
ATOM 2567 C CA . PRO A 1 327 ? 100.346 61.112 -185.136 1.00 53.94 327 PRO A CA 1
ATOM 2568 C C . PRO A 1 327 ? 100.430 61.896 -183.788 1.00 53.94 327 PRO A C 1
ATOM 2570 O O . PRO A 1 327 ? 99.427 62.193 -183.156 1.00 53.94 327 PRO A O 1
ATOM 2573 N N . LEU A 1 328 ? 101.675 62.213 -183.407 1.00 41.09 328 LEU A N 1
ATOM 2574 C CA . LEU A 1 328 ? 102.230 63.435 -182.780 1.00 41.09 328 LEU A CA 1
ATOM 2575 C C . LEU A 1 328 ? 101.396 64.373 -181.877 1.00 41.09 328 LEU A C 1
ATOM 2577 O O . LEU A 1 328 ? 100.278 64.751 -182.202 1.00 41.09 328 LEU A O 1
ATOM 2581 N N . HIS A 1 329 ? 102.160 64.937 -180.924 1.00 41.44 329 HIS A N 1
ATOM 2582 C CA . HIS A 1 329 ? 102.009 66.202 -180.178 1.00 41.44 329 HIS A CA 1
ATOM 2583 C C . HIS A 1 329 ? 101.427 66.099 -178.768 1.00 41.44 329 HIS A C 1
ATOM 2585 O O . HIS A 1 329 ? 100.376 65.504 -178.587 1.00 41.44 329 HIS A O 1
ATOM 2591 N N . THR A 1 330 ? 101.983 66.721 -177.725 1.00 48.25 330 THR A N 1
ATOM 2592 C CA . THR A 1 330 ? 103.304 67.299 -177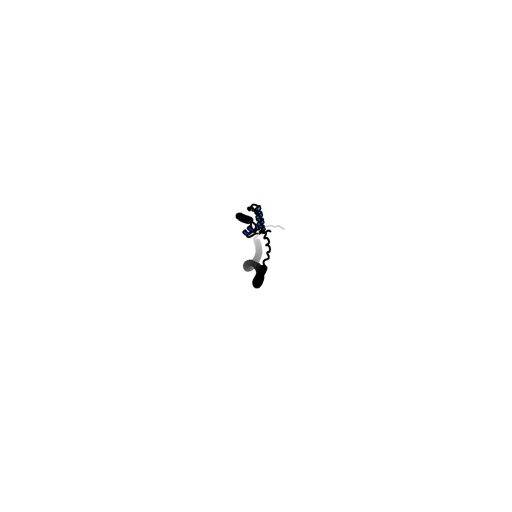.357 1.00 48.25 330 THR A CA 1
ATOM 2593 C C . THR A 1 330 ? 103.130 67.763 -175.902 1.00 48.25 330 THR A C 1
ATOM 2595 O O . THR A 1 330 ? 102.009 68.110 -175.539 1.00 48.25 330 THR A O 1
ATOM 2598 N N . GLU A 1 331 ? 104.249 67.855 -175.173 1.00 42.09 331 GLU A N 1
ATOM 2599 C CA . GLU A 1 331 ? 104.411 68.234 -173.748 1.00 42.09 331 GLU A CA 1
ATOM 2600 C C . GLU A 1 331 ? 104.099 67.150 -172.707 1.00 42.09 331 GLU A C 1
ATOM 2602 O O . GLU A 1 331 ? 102.976 6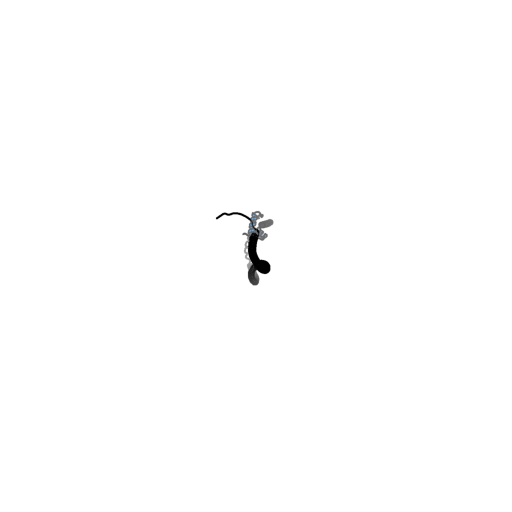6.606 -172.670 1.00 42.09 331 GLU A O 1
#

Sequence (331 aa):
MARPKSYTDEDIIDIATQLCSKGRKPTGWYIKEILGRGKIASIQADLDRLTKSGKVPEIPEPNNDKDDLGGQPLRASFELPIEIQEMLSIREQEVCKSLRNMTIGLNNKAQLHYEALMDARVRELDIKSDAAIKAKEIAEEDGLDLEARLQKQVEHNELLEEQIEILEVELAQSKQEISELVQNNGQLTLSLSKAAENIEAQQNTITGLTAKLSTMETTHASIMTRFDCATNELEALRIHHSALSEQHEEAKERLIETSTQLQSTQDLLNKYDNQLDTLRNEKSELSVNHRLLEKNLSDSEGKVALLTQENQRLEAQLAAPVDRAAPLHTE

Secondary structure (DSSP, 8-state):
-PPPPSS-HHHHHHHHHHHHHTTPPP-HHHHHHHH--S-HHHHHHHHHHHHHTTSSPPPPPPP--------PPPPP-PPPPHHHHHHHHHHHHHHHHHHHHHHHHHHHHHHHHHHHHHHHHHHHHHHHHHHHHHHHHHHHHHHHHHHHHHHHHHHHHHHHHHHHHHHHHHHHHHHHHHHHHHHHHHHHHHHHHHHHHHHHHHHHHHHHHHHHHHHHHHHHHHHHHHHHHHHHHHHHHHHHHHHHHHHHHHHHHHHHHHHHHHHHHHHHHHHHHHHHHHHHHHHHHHHHHHHHHHHHHHHHHHHHHHHHHHHHHHHTTS-------------

Foldseek 3Di:
DDDDFPDDLVLLLVQLQVCVVVVHHDALVSSCVVVVDDDSVVSRVSNVVCVVVVSHDDDDDDDDDDDDDDDDDDDDDDPDPPVVVVVVVVVVVVVVVVVVVVVVVVVVVVVVVVVVVVVVVVVVVVVVVVVVVVVVVVVVVVVVVVVVVVVVVVVVVVVVVVVVVVVVVVVVVVVVVVVVVVVVVVVVVVVVVVVVVVVVVVVVVVVVVVVVVVVVVVVVVVVVVVVVVVVVVVVVVVVVVVVVVVVVVVVVVVVVVVVVVVVVVVVVVVVVVVVVVVVVVVVVVVVVVVVVVVVVVVVVVVVVVVVVVVVVVVVVPPDDDDDDDDDDDDD

pLDDT: mean 84.75, std 16.82, range [38.34, 98.5]

Organism: NCBI:txid693153

Radius of gyration: 110.11 Å; chains: 1; bounding box: 194×81×309 Å